Protein AF-A0A0L8GAF6-F1 (afdb_monomer_lite)

Structure (mmCIF, N/CA/C/O backbone):
data_AF-A0A0L8GAF6-F1
#
_entry.id   AF-A0A0L8GAF6-F1
#
loop_
_atom_site.group_PDB
_atom_site.id
_atom_site.type_symbol
_atom_site.label_atom_id
_atom_site.label_alt_id
_atom_site.label_comp_id
_atom_site.label_asym_id
_atom_site.label_entity_id
_atom_site.label_seq_id
_atom_site.pdbx_PDB_ins_code
_atom_site.Cartn_x
_atom_site.Cartn_y
_atom_site.Cartn_z
_atom_site.occupancy
_atom_site.B_iso_or_equiv
_atom_site.auth_seq_id
_atom_site.auth_comp_id
_atom_site.auth_asym_id
_atom_site.auth_atom_id
_atom_site.pdbx_PDB_model_num
ATOM 1 N N . MET A 1 1 ? -20.087 -18.828 19.086 1.00 50.25 1 MET A N 1
ATOM 2 C CA . MET A 1 1 ? -19.971 -17.790 20.134 1.00 50.25 1 MET A CA 1
ATOM 3 C C . MET A 1 1 ? -21.016 -18.084 21.193 1.00 50.25 1 MET A C 1
ATOM 5 O O . MET A 1 1 ? -22.175 -18.218 20.824 1.00 50.25 1 MET A O 1
ATOM 9 N N . MET A 1 2 ? -20.638 -18.228 22.467 1.00 57.56 2 MET A N 1
ATOM 10 C CA . MET A 1 2 ? -21.642 -18.235 23.535 1.00 57.56 2 MET A CA 1
ATOM 11 C C . MET A 1 2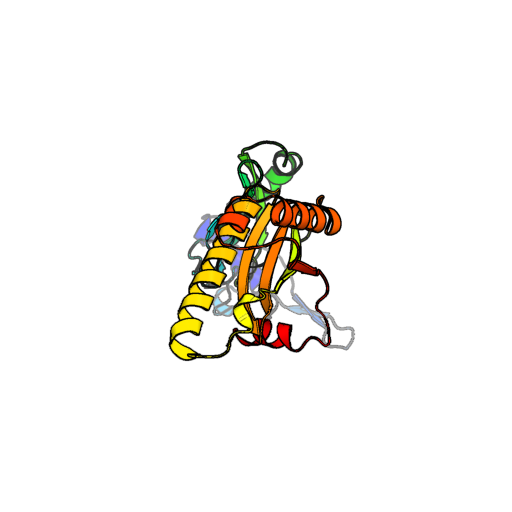 ? -22.280 -16.848 23.570 1.00 57.56 2 MET A C 1
ATOM 13 O O . MET A 1 2 ? -21.579 -15.838 23.677 1.00 57.56 2 MET A O 1
ATOM 17 N N . CYS A 1 3 ? -23.594 -16.793 23.377 1.00 63.50 3 CYS A N 1
ATOM 18 C CA . CYS A 1 3 ? -24.308 -15.534 23.446 1.00 63.50 3 CYS A CA 1
ATOM 19 C C . CYS A 1 3 ? -24.101 -14.911 24.835 1.00 63.50 3 CYS A C 1
ATOM 21 O O . CYS A 1 3 ? -24.061 -15.614 25.842 1.00 63.50 3 CYS A O 1
ATOM 23 N N . GLY A 1 4 ? -23.930 -13.591 24.875 1.00 72.75 4 GLY A N 1
ATOM 24 C CA . GLY A 1 4 ? -23.920 -12.844 26.126 1.00 72.75 4 GLY A CA 1
ATOM 25 C C . GLY A 1 4 ? -22.549 -12.499 26.695 1.00 72.75 4 GLY A C 1
ATOM 26 O O . GLY A 1 4 ? -22.530 -11.632 27.543 1.00 72.75 4 GLY A O 1
ATOM 27 N N . CYS A 1 5 ? -21.415 -13.039 26.223 1.00 81.62 5 CYS A N 1
ATOM 28 C CA . CYS A 1 5 ? -20.095 -12.673 26.782 1.00 81.62 5 CYS A CA 1
ATOM 29 C C . CYS A 1 5 ? -19.560 -11.293 26.369 1.00 81.62 5 CYS A C 1
ATOM 31 O O . CYS A 1 5 ? -18.710 -10.722 27.049 1.00 81.62 5 CYS A O 1
ATOM 33 N N . HIS A 1 6 ? -20.094 -10.716 25.295 1.00 82.00 6 HIS A N 1
ATOM 34 C CA . HIS A 1 6 ? -19.747 -9.365 24.857 1.00 82.00 6 HIS A CA 1
ATOM 35 C C . HIS A 1 6 ? -20.226 -8.290 25.849 1.00 82.00 6 HIS A C 1
ATOM 37 O O . HIS A 1 6 ? -19.483 -7.356 26.129 1.00 82.00 6 HIS A O 1
ATOM 43 N N . LEU A 1 7 ? -21.419 -8.438 26.439 1.00 84.19 7 LEU A N 1
ATOM 44 C CA . LEU A 1 7 ? -21.992 -7.473 27.392 1.00 84.19 7 LEU A CA 1
ATOM 45 C C . LEU A 1 7 ? -21.201 -7.356 28.714 1.00 84.19 7 LEU A C 1
ATOM 47 O O . LEU A 1 7 ? -20.774 -6.249 29.040 1.00 84.19 7 LEU A O 1
ATOM 51 N N . PRO A 1 8 ? -20.924 -8.439 29.469 1.00 83.56 8 PRO A N 1
ATOM 52 C CA . PRO A 1 8 ? -20.127 -8.367 30.685 1.00 83.56 8 PRO A CA 1
ATOM 53 C C . PRO A 1 8 ? -18.674 -7.984 30.372 1.00 83.56 8 PRO A C 1
ATOM 55 O O . PRO A 1 8 ? -18.017 -7.369 31.209 1.00 83.56 8 PRO A O 1
ATOM 58 N N . ALA A 1 9 ? -18.169 -8.275 29.165 1.00 85.19 9 ALA A N 1
ATOM 59 C CA . ALA A 1 9 ? -16.867 -7.783 28.725 1.00 85.19 9 ALA A CA 1
ATOM 60 C C . ALA A 1 9 ? -16.846 -6.260 28.554 1.00 85.19 9 ALA A C 1
ATOM 62 O O . ALA A 1 9 ? -15.880 -5.632 28.979 1.00 85.19 9 ALA A O 1
ATOM 63 N N . VAL A 1 10 ? -17.913 -5.658 28.012 1.00 86.00 10 VAL A N 1
ATOM 64 C CA . VAL A 1 10 ? -18.083 -4.194 27.977 1.00 86.00 10 VAL A CA 1
ATOM 65 C C . VAL A 1 10 ? -18.125 -3.621 29.392 1.00 86.00 10 VAL A C 1
ATOM 67 O O . VAL A 1 10 ? -17.392 -2.677 29.673 1.00 86.00 10 VAL A O 1
ATOM 70 N N . VAL A 1 11 ? -18.913 -4.207 30.302 1.00 86.25 11 VAL A N 1
ATOM 71 C CA . VAL A 1 11 ? -18.996 -3.746 31.704 1.00 86.25 11 VAL A CA 1
ATOM 72 C C . VAL A 1 11 ? -17.618 -3.767 32.371 1.00 86.25 11 VAL A C 1
ATOM 74 O O . VAL A 1 11 ? -17.171 -2.764 32.927 1.00 86.25 11 VAL A O 1
ATOM 77 N N . ASN A 1 12 ? -16.911 -4.895 32.271 1.00 86.31 12 ASN A N 1
ATOM 78 C CA . ASN A 1 12 ? -15.580 -5.054 32.847 1.00 86.31 12 ASN A CA 1
ATOM 79 C C . ASN A 1 12 ? -14.564 -4.083 32.224 1.00 86.31 12 ASN A C 1
ATOM 81 O O . ASN A 1 12 ? -13.754 -3.490 32.934 1.00 86.31 12 ASN A O 1
ATOM 85 N N . PHE A 1 13 ? -14.623 -3.886 30.906 1.00 85.94 13 PHE A N 1
ATOM 86 C CA . PHE A 1 13 ? -13.763 -2.941 30.201 1.00 85.94 13 PHE A CA 1
ATOM 87 C C . PHE A 1 13 ? -13.998 -1.496 30.658 1.00 85.94 13 PHE A C 1
ATOM 89 O O . PHE A 1 13 ? -13.042 -0.803 30.999 1.00 85.94 13 PHE A O 1
ATOM 96 N N . MET A 1 14 ? -15.256 -1.054 30.746 1.00 87.62 14 MET A N 1
ATOM 97 C CA . MET A 1 14 ? -15.604 0.296 31.206 1.00 87.62 14 MET A CA 1
ATOM 98 C C . MET A 1 14 ? -15.118 0.564 32.631 1.00 87.62 14 MET A C 1
ATOM 100 O O . MET A 1 14 ? -14.561 1.630 32.912 1.00 87.62 14 MET A O 1
ATOM 104 N N . LYS A 1 15 ? -15.250 -0.435 33.508 1.00 88.94 15 LYS A N 1
ATOM 105 C CA . LYS A 1 15 ? -14.757 -0.363 34.881 1.00 88.94 15 LYS A CA 1
ATOM 106 C C . LYS A 1 15 ? -13.233 -0.294 34.938 1.00 88.94 15 LYS A C 1
ATOM 108 O O . LYS A 1 15 ? -12.692 0.586 35.594 1.00 88.94 15 LYS A O 1
ATOM 113 N N . LYS A 1 16 ? -12.526 -1.184 34.237 1.00 86.56 16 LYS A N 1
ATOM 114 C CA . LYS A 1 16 ? -11.056 -1.252 34.292 1.00 86.56 16 LYS A CA 1
ATOM 115 C C . LYS A 1 16 ? -10.361 -0.084 33.597 1.00 86.56 16 LYS A C 1
ATOM 117 O O . LYS A 1 16 ? -9.374 0.419 34.118 1.00 86.56 16 LYS A O 1
ATOM 122 N N . THR A 1 17 ? -10.850 0.327 32.430 1.00 84.31 17 THR A N 1
ATOM 123 C CA . THR A 1 17 ? -10.168 1.314 31.579 1.00 84.31 17 THR A CA 1
ATOM 124 C C . THR A 1 17 ? -10.583 2.744 31.911 1.00 84.31 17 THR A C 1
ATOM 126 O O . THR A 1 17 ? -9.747 3.643 31.876 1.00 84.31 17 THR A O 1
ATOM 129 N N . TYR A 1 18 ? -11.855 2.975 32.249 1.00 85.81 18 TYR A N 1
ATOM 130 C CA . TYR A 1 18 ? -12.380 4.327 32.480 1.00 85.81 18 TYR A CA 1
ATOM 131 C C . TYR A 1 18 ? -12.836 4.579 33.916 1.00 85.81 18 TYR A C 1
ATOM 133 O O . TYR A 1 18 ? -13.303 5.681 34.200 1.00 85.81 18 TYR A O 1
ATOM 141 N N . ASN A 1 19 ? -12.725 3.588 34.808 1.00 91.00 19 ASN A N 1
ATOM 142 C CA . ASN A 1 19 ? -13.246 3.655 36.174 1.00 91.00 19 ASN A CA 1
ATOM 143 C C . ASN A 1 19 ? -14.728 4.072 36.216 1.00 91.00 19 ASN A C 1
ATOM 145 O O . ASN A 1 19 ? -15.138 4.898 37.030 1.00 91.00 19 ASN A O 1
ATOM 149 N N . ARG A 1 20 ? -15.525 3.545 35.275 1.00 92.69 20 ARG A N 1
ATOM 150 C CA . ARG A 1 20 ? -16.965 3.801 35.172 1.00 92.69 20 ARG A CA 1
ATOM 151 C C . ARG A 1 20 ? -17.740 2.512 35.365 1.00 92.69 20 ARG A C 1
ATOM 153 O O . ARG A 1 20 ? -17.568 1.569 34.594 1.00 92.69 20 ARG A O 1
ATOM 160 N N . ASP A 1 21 ? -18.637 2.505 36.341 1.00 90.94 21 ASP A N 1
ATOM 161 C CA . ASP A 1 21 ? -19.626 1.444 36.469 1.00 90.94 21 ASP A CA 1
ATOM 162 C C . ASP A 1 21 ? -20.759 1.687 35.462 1.00 90.94 21 ASP A C 1
ATOM 164 O O . ASP A 1 21 ? -21.348 2.768 35.395 1.00 90.94 21 ASP A O 1
ATOM 168 N N . VAL A 1 22 ? -21.037 0.679 34.640 1.00 86.75 22 VAL A N 1
ATOM 169 C CA . VAL A 1 22 ? -22.102 0.707 33.636 1.00 86.75 22 VAL A CA 1
ATOM 170 C C . VAL A 1 22 ? -22.999 -0.506 33.822 1.00 86.75 22 VAL A C 1
ATOM 172 O O . VAL A 1 22 ? -22.515 -1.617 34.030 1.00 86.75 22 VAL A O 1
ATOM 175 N N . ASN A 1 23 ? -24.307 -0.295 33.708 1.00 83.38 23 ASN A N 1
ATOM 176 C CA . ASN A 1 23 ? -25.292 -1.369 33.723 1.00 83.38 23 ASN A CA 1
ATOM 177 C C . ASN A 1 23 ? -25.714 -1.665 32.287 1.00 83.38 23 ASN A C 1
ATOM 179 O O . ASN A 1 23 ? -26.202 -0.779 31.587 1.00 83.38 23 ASN A O 1
ATOM 183 N N . VAL A 1 24 ? -25.517 -2.906 31.849 1.00 76.94 24 VAL A N 1
ATOM 184 C CA . VAL A 1 24 ? -25.881 -3.355 30.504 1.00 76.94 24 VAL A CA 1
ATOM 185 C C . VAL A 1 24 ? -26.996 -4.384 30.625 1.00 76.94 24 VAL A C 1
ATOM 187 O O . VAL A 1 24 ? -26.844 -5.392 31.311 1.00 76.94 24 VAL A O 1
ATOM 190 N N . LEU A 1 25 ? -28.121 -4.115 29.965 1.00 77.44 25 LEU A N 1
ATOM 191 C CA . LEU A 1 25 ? -29.269 -5.013 29.891 1.00 77.44 25 LEU A CA 1
ATOM 192 C C . LEU A 1 25 ? -29.310 -5.655 28.507 1.00 77.44 25 LEU A C 1
ATOM 194 O O . LEU A 1 25 ? -29.069 -4.998 27.497 1.00 77.44 25 LEU A O 1
ATOM 198 N N . GLY A 1 26 ? -29.630 -6.939 28.456 1.00 74.50 26 GLY A N 1
ATOM 199 C CA . GLY A 1 26 ? -29.689 -7.696 27.216 1.00 74.50 26 GLY A CA 1
ATOM 200 C C . GLY A 1 26 ? -30.197 -9.106 27.466 1.00 74.50 26 GLY A C 1
ATOM 201 O O . GLY A 1 26 ? -30.235 -9.579 28.603 1.00 74.50 26 GLY A O 1
ATOM 202 N N . LYS A 1 27 ? -30.621 -9.765 26.393 1.00 74.31 27 LYS A N 1
ATOM 203 C CA . LYS A 1 27 ? -31.144 -11.126 26.427 1.00 74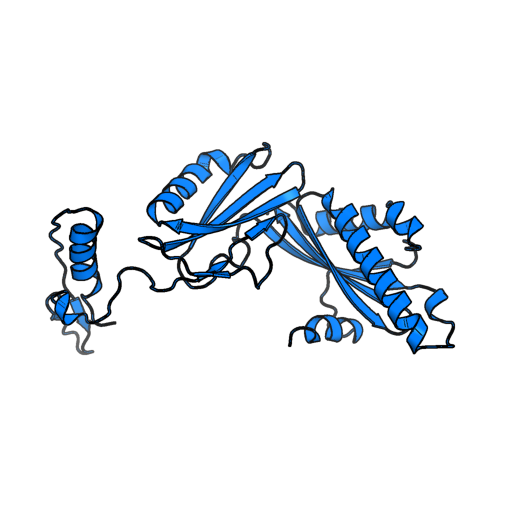.31 27 LYS A CA 1
ATOM 204 C C . LYS A 1 27 ? -30.611 -11.898 25.235 1.00 74.31 27 LYS A C 1
ATOM 206 O O . LYS A 1 27 ? -30.436 -11.337 24.155 1.00 74.31 27 LYS A O 1
ATOM 211 N N . CYS A 1 28 ? -30.354 -13.180 25.442 1.00 72.38 28 CYS A N 1
ATOM 212 C CA . CYS A 1 28 ? -29.929 -14.087 24.393 1.00 72.38 28 CYS A CA 1
ATOM 213 C C . CYS A 1 28 ? -31.094 -14.974 23.987 1.00 72.38 28 CYS A C 1
ATOM 215 O O . CYS A 1 28 ? -31.655 -15.658 24.837 1.00 72.38 28 CYS A O 1
ATOM 217 N N . HIS A 1 29 ? -31.432 -14.992 22.702 1.00 73.50 29 HIS A N 1
ATOM 218 C CA . HIS A 1 29 ? -32.399 -15.941 22.160 1.00 73.50 29 HIS A CA 1
ATOM 219 C C . HIS A 1 29 ? -31.649 -17.078 21.472 1.00 73.50 29 HIS A C 1
ATOM 221 O O . HIS A 1 29 ? -30.724 -16.834 20.696 1.00 73.50 29 HIS A O 1
ATOM 227 N N . ILE A 1 30 ? -32.038 -18.317 21.768 1.00 69.56 30 ILE A N 1
ATOM 228 C CA . ILE A 1 30 ? -31.619 -19.482 20.988 1.00 69.56 30 ILE A CA 1
ATOM 229 C C . ILE A 1 30 ? -32.840 -20.017 20.248 1.00 69.56 30 ILE A C 1
ATOM 231 O O . ILE A 1 30 ? -33.844 -20.349 20.884 1.00 69.56 30 ILE A O 1
ATOM 235 N N . ASP A 1 31 ? -32.728 -20.121 18.924 1.00 65.50 31 ASP A N 1
ATOM 236 C CA . ASP A 1 31 ? -33.700 -20.831 18.099 1.00 65.50 31 ASP A CA 1
ATOM 237 C C . ASP A 1 31 ? -33.413 -22.332 18.148 1.00 65.50 31 ASP A C 1
ATOM 239 O O . ASP A 1 31 ? -32.407 -22.817 17.633 1.00 65.50 31 ASP A O 1
ATOM 243 N N . LEU A 1 32 ? -34.317 -23.078 18.786 1.00 64.19 32 LEU A N 1
ATOM 244 C CA . LEU A 1 32 ? -34.242 -24.538 18.924 1.00 64.19 32 LEU A CA 1
ATOM 245 C C . LEU A 1 32 ? -34.999 -25.285 17.806 1.00 64.19 32 LEU A C 1
ATOM 247 O O . LEU A 1 32 ? -35.339 -26.453 17.961 1.00 64.19 32 LEU A O 1
ATOM 251 N N . GLY A 1 33 ? -35.286 -24.624 16.679 1.00 55.47 33 GLY A N 1
ATOM 252 C CA . GLY A 1 33 ? -35.853 -25.256 15.478 1.00 55.47 33 GLY A CA 1
ATOM 253 C C . GLY A 1 33 ? -37.363 -25.545 15.490 1.00 55.47 33 GLY A C 1
ATOM 254 O O . GLY A 1 33 ? -37.871 -26.011 14.481 1.00 55.47 33 GLY A O 1
ATOM 255 N N . ASN A 1 34 ? -38.098 -25.228 16.567 1.00 58.19 34 ASN A N 1
ATOM 256 C CA . ASN A 1 34 ? -39.538 -25.529 16.711 1.00 58.19 34 ASN A CA 1
ATOM 257 C C . ASN A 1 34 ? -40.393 -24.316 17.153 1.00 58.19 34 ASN A C 1
ATOM 259 O O . ASN A 1 34 ? -41.258 -24.456 18.016 1.00 58.19 34 ASN A O 1
ATOM 263 N N . ASN A 1 35 ? -40.146 -23.106 16.627 1.00 55.06 35 ASN A N 1
ATOM 264 C CA . ASN A 1 35 ? -40.851 -21.861 17.015 1.00 55.06 35 ASN A CA 1
ATOM 265 C C . ASN A 1 35 ? -40.842 -21.543 18.530 1.00 55.06 35 ASN A C 1
ATOM 267 O O . ASN A 1 35 ? -41.625 -20.725 19.009 1.00 55.06 35 ASN A O 1
ATOM 271 N N . GLN A 1 36 ? -39.949 -22.171 19.297 1.00 55.75 36 GLN A N 1
ATOM 272 C CA . GLN A 1 36 ? -39.732 -21.893 20.711 1.00 55.75 36 GLN A CA 1
ATOM 273 C C . GLN A 1 36 ? -38.418 -21.129 20.859 1.00 55.75 36 GLN A C 1
ATOM 275 O O . GLN A 1 36 ? -37.338 -21.722 20.844 1.00 55.75 36 GLN A O 1
ATOM 280 N N . SER A 1 37 ? -38.515 -19.808 21.005 1.00 62.53 37 SER A N 1
ATOM 281 C CA . SER A 1 37 ? -37.384 -18.971 21.396 1.00 62.53 37 SER A CA 1
ATOM 282 C C . SER A 1 37 ? -37.159 -19.125 22.900 1.00 62.53 37 SER A C 1
ATOM 284 O O . SER A 1 37 ? -38.002 -18.706 23.697 1.00 62.53 37 SER A O 1
ATOM 286 N N . LYS A 1 38 ? -36.033 -19.711 23.314 1.00 68.31 38 LYS A N 1
ATOM 287 C CA . LYS A 1 38 ? -35.656 -19.746 24.733 1.00 68.31 38 LYS A CA 1
ATOM 288 C C . LYS A 1 38 ? -34.774 -18.544 25.049 1.00 68.31 38 LYS A C 1
ATOM 290 O O . LYS A 1 38 ? -33.718 -18.380 24.439 1.00 68.31 38 LYS A O 1
ATOM 295 N N . GLU A 1 39 ? -35.212 -17.719 25.997 1.00 70.38 39 GLU A N 1
ATOM 296 C CA . GLU A 1 39 ? -34.377 -16.661 26.564 1.00 70.38 39 GLU A CA 1
ATOM 297 C C . GLU A 1 39 ? -33.339 -17.273 27.511 1.00 70.38 39 GLU A C 1
ATOM 299 O O . GLU A 1 39 ? -33.667 -18.068 28.395 1.00 70.38 39 GLU A O 1
ATOM 304 N N . ILE A 1 40 ? -32.079 -16.890 27.333 1.00 68.44 40 ILE A N 1
ATOM 305 C CA . ILE A 1 40 ? -30.984 -17.193 28.249 1.00 68.44 40 ILE A CA 1
ATOM 306 C C . ILE A 1 40 ? -30.464 -15.876 28.818 1.00 68.44 40 ILE A C 1
ATOM 308 O O . ILE A 1 40 ? -30.311 -14.884 28.096 1.00 68.44 40 ILE A O 1
ATOM 312 N N . GLY A 1 41 ? -30.226 -15.875 30.131 1.00 67.56 41 GLY A N 1
ATOM 313 C CA . GLY A 1 41 ? -29.644 -14.744 30.843 1.00 67.56 41 GLY A CA 1
ATOM 314 C C . GLY A 1 41 ? -28.207 -14.457 30.406 1.00 67.56 41 GLY A C 1
ATOM 315 O O . GLY A 1 41 ? -27.508 -15.317 29.871 1.00 67.56 41 GLY A O 1
ATOM 316 N N . ILE A 1 42 ? -27.767 -13.225 30.644 1.00 71.00 42 ILE A N 1
ATOM 317 C CA . ILE A 1 42 ? -26.382 -12.813 30.409 1.00 71.00 42 ILE A CA 1
ATOM 318 C C . ILE A 1 42 ? -25.481 -13.521 31.424 1.00 71.00 42 ILE A C 1
ATOM 320 O O . ILE A 1 42 ? -25.770 -13.521 32.618 1.00 71.00 42 ILE A O 1
ATOM 324 N N . LEU A 1 43 ? -24.387 -14.106 30.941 1.00 73.62 43 LEU A N 1
ATOM 325 C CA . LEU A 1 43 ? -23.366 -14.728 31.783 1.00 73.62 43 LEU A CA 1
ATOM 326 C C . LEU A 1 43 ? -22.580 -13.675 32.579 1.00 73.62 43 LEU A C 1
ATOM 328 O O . LEU A 1 43 ? -22.402 -12.540 32.134 1.00 73.62 43 LEU A O 1
ATOM 332 N N . GLU A 1 44 ? -22.031 -14.062 33.728 1.00 74.25 44 GLU A N 1
ATOM 333 C CA . GLU A 1 44 ? -21.025 -13.233 34.401 1.00 74.25 44 GLU A CA 1
ATOM 334 C C . GLU A 1 44 ? -19.701 -13.234 33.621 1.00 74.25 44 GLU A C 1
ATOM 336 O O . GLU A 1 44 ? -19.362 -14.210 32.952 1.00 74.25 44 GLU A O 1
ATOM 341 N N . TYR A 1 45 ? -18.891 -12.172 33.740 1.00 72.19 45 TYR A N 1
ATOM 342 C CA . TYR A 1 45 ? -17.604 -12.102 33.026 1.00 72.19 45 TYR A CA 1
ATOM 343 C C . TYR A 1 45 ? -16.661 -13.265 33.383 1.00 72.19 45 TYR A C 1
ATOM 345 O O . TYR A 1 45 ? -15.954 -13.774 32.519 1.00 72.19 45 TYR A O 1
ATOM 353 N N . SER A 1 46 ? -16.671 -13.714 34.641 1.00 76.50 46 SER A N 1
ATOM 354 C CA . SER A 1 46 ? -15.904 -14.872 35.130 1.00 76.50 46 SER A CA 1
ATOM 355 C C . SER A 1 46 ? -16.225 -16.167 34.373 1.00 76.50 46 SER A C 1
ATOM 357 O O . SER A 1 46 ? -15.354 -17.015 34.199 1.00 76.50 46 SER A O 1
ATOM 359 N N . GLN A 1 47 ? -17.457 -16.298 33.877 1.00 79.44 47 GLN A N 1
ATOM 360 C CA . GLN A 1 47 ? -17.951 -17.465 33.144 1.00 79.44 47 GLN A CA 1
ATOM 361 C C . GLN A 1 47 ? -17.589 -17.412 31.651 1.00 79.44 47 GLN A C 1
ATOM 363 O O . GLN A 1 47 ? -17.739 -18.402 30.941 1.00 79.44 47 GLN A O 1
ATOM 368 N N . CYS A 1 48 ? -17.082 -16.275 31.168 1.00 76.75 48 CYS A N 1
ATOM 369 C CA . CYS A 1 48 ? -16.729 -16.054 29.767 1.00 76.75 48 CYS A CA 1
ATOM 370 C C . CYS A 1 48 ? -15.290 -16.447 29.409 1.00 76.75 48 CYS A C 1
ATOM 372 O O . CYS A 1 48 ? -14.858 -16.226 28.274 1.00 76.75 48 CYS A O 1
ATOM 374 N N . GLY A 1 49 ? -14.550 -17.032 30.356 1.00 77.19 49 GLY A N 1
ATOM 375 C CA . GLY A 1 49 ? -13.178 -17.489 30.153 1.00 77.19 49 GLY A CA 1
ATOM 376 C C . GLY A 1 49 ? -12.274 -16.384 29.601 1.00 77.19 49 GLY A C 1
ATOM 377 O O . GLY A 1 49 ? -12.245 -15.266 30.111 1.00 77.19 49 GLY A O 1
ATOM 378 N N . ASP A 1 50 ? -11.561 -16.696 28.519 1.00 75.50 50 ASP A N 1
ATOM 379 C CA . ASP A 1 50 ? -10.610 -15.795 27.860 1.00 75.50 50 ASP A CA 1
ATOM 380 C C . ASP A 1 50 ? -11.228 -14.834 26.835 1.00 75.50 50 ASP A C 1
ATOM 382 O O . ASP A 1 50 ? -10.513 -14.238 26.021 1.00 75.50 50 ASP A O 1
ATOM 386 N N . TYR A 1 51 ? -12.550 -14.645 26.864 1.00 80.19 51 TYR A N 1
ATOM 387 C CA . TYR A 1 51 ? -13.203 -13.700 25.968 1.00 80.19 51 TYR A CA 1
ATOM 388 C C . TYR A 1 51 ? -12.558 -12.310 26.070 1.00 80.19 51 TYR A C 1
ATOM 390 O O . TYR A 1 51 ? -12.246 -11.801 27.148 1.00 80.19 51 TYR A O 1
ATOM 398 N N . SER A 1 52 ? -12.345 -11.680 24.920 1.00 77.69 52 SER A N 1
ATOM 399 C CA . SER A 1 52 ? -11.809 -10.330 24.836 1.00 77.69 52 SER A CA 1
ATOM 400 C C . SER A 1 52 ? -12.699 -9.504 23.929 1.00 77.69 52 SER A C 1
ATOM 402 O O . SER A 1 52 ? -13.076 -9.956 22.851 1.00 77.69 52 SER A O 1
ATOM 404 N N . LEU A 1 53 ? -13.048 -8.301 24.387 1.00 80.00 53 LEU A N 1
ATOM 405 C CA . LEU A 1 53 ? -13.875 -7.374 23.618 1.00 80.00 53 LEU A CA 1
ATOM 406 C C . LEU A 1 53 ? -13.165 -6.910 22.339 1.00 80.00 53 LEU A C 1
ATOM 408 O O . LEU A 1 53 ? -13.810 -6.685 21.320 1.00 80.00 53 LEU A O 1
ATOM 412 N N . PHE A 1 54 ? -11.838 -6.816 22.396 1.00 82.81 54 PHE A N 1
ATOM 413 C CA . PHE A 1 54 ? -10.985 -6.435 21.281 1.00 82.81 54 PHE A CA 1
ATOM 414 C C . PHE A 1 54 ? -10.062 -7.591 20.924 1.00 82.81 54 PHE A C 1
ATOM 416 O O . PHE A 1 54 ? -9.716 -8.419 21.767 1.00 82.81 54 PHE A O 1
ATOM 423 N N . GLN A 1 55 ? -9.645 -7.646 19.665 1.00 80.94 55 GLN A N 1
ATOM 424 C CA . GLN A 1 55 ? -8.725 -8.675 19.214 1.00 80.94 55 GLN A CA 1
ATOM 425 C C . GLN A 1 55 ? -7.388 -8.564 19.963 1.00 80.94 55 GLN A C 1
ATOM 427 O O . GLN A 1 55 ? -6.707 -7.539 19.899 1.00 80.94 55 GLN A O 1
ATOM 432 N N . ARG A 1 56 ? -7.002 -9.638 20.661 1.00 80.94 56 ARG A N 1
ATOM 433 C CA . ARG A 1 56 ? -5.673 -9.765 21.277 1.00 80.94 56 ARG A CA 1
ATOM 434 C C . ARG A 1 56 ? -4.626 -9.994 20.185 1.00 80.94 56 ARG A C 1
ATOM 436 O O . ARG A 1 56 ? -4.913 -10.663 19.195 1.00 80.94 56 ARG A O 1
ATOM 443 N N . ASN A 1 57 ? -3.413 -9.480 20.392 1.00 85.69 57 ASN A N 1
ATOM 444 C CA . ASN A 1 57 ? -2.280 -9.652 19.471 1.00 85.69 57 ASN A CA 1
ATOM 445 C C . ASN A 1 57 ? -2.600 -9.215 18.031 1.00 85.69 57 ASN A C 1
ATOM 447 O O . ASN A 1 57 ? -2.202 -9.881 17.075 1.00 85.69 57 ASN A O 1
ATOM 451 N N . LEU A 1 58 ? -3.363 -8.126 17.876 1.00 92.62 58 LEU A N 1
ATOM 452 C CA . LEU A 1 58 ? -3.651 -7.566 16.561 1.00 92.62 58 LEU A CA 1
ATOM 453 C C . LEU A 1 58 ? -2.335 -7.204 15.869 1.00 92.62 58 LEU A C 1
ATOM 455 O O . LEU A 1 58 ? -1.559 -6.408 16.392 1.00 92.62 58 LEU A O 1
ATOM 459 N N . GLN A 1 59 ? -2.103 -7.766 14.689 1.00 95.31 59 GLN A N 1
ATOM 460 C CA . GLN A 1 59 ? -0.977 -7.395 13.844 1.00 95.31 59 GLN A CA 1
ATOM 461 C C . GLN A 1 59 ? -1.440 -6.427 12.765 1.00 95.31 59 GLN A C 1
ATOM 463 O O . GLN A 1 59 ? -2.421 -6.695 12.076 1.00 95.31 59 GLN A O 1
ATOM 468 N N . CYS A 1 60 ? -0.711 -5.333 12.585 1.00 95.62 60 CYS A N 1
ATOM 469 C CA . CYS A 1 60 ? -0.956 -4.365 11.522 1.00 95.62 60 CYS A CA 1
ATOM 470 C C . CYS A 1 60 ? 0.319 -4.162 10.715 1.00 95.62 60 CYS A C 1
ATOM 472 O O . CYS A 1 60 ? 1.424 -4.289 11.249 1.00 95.62 60 CYS A O 1
ATOM 474 N N . GLN A 1 61 ? 0.177 -3.801 9.440 1.00 95.38 61 GLN A N 1
ATOM 475 C CA . GLN A 1 61 ? 1.325 -3.307 8.696 1.00 95.38 61 GLN A CA 1
ATOM 476 C C . GLN A 1 61 ? 1.704 -1.914 9.214 1.00 95.38 61 GLN A C 1
ATOM 478 O O . GLN A 1 61 ? 0.823 -1.103 9.523 1.00 95.38 61 GLN A O 1
ATOM 483 N N . THR A 1 62 ? 3.001 -1.642 9.318 1.00 94.62 62 THR A N 1
ATOM 484 C CA . THR A 1 62 ? 3.562 -0.417 9.889 1.00 94.62 62 THR A CA 1
ATOM 485 C C . THR A 1 62 ? 4.668 0.156 9.013 1.00 94.62 62 THR A C 1
ATOM 487 O O . THR A 1 62 ? 5.795 -0.322 9.057 1.00 94.62 62 THR A O 1
ATOM 490 N N . CYS A 1 63 ? 4.363 1.191 8.238 1.00 93.69 63 CYS A N 1
ATOM 491 C CA . CYS A 1 63 ? 5.258 1.751 7.224 1.00 93.69 63 CYS A CA 1
ATOM 492 C C . CYS A 1 63 ? 5.011 3.253 7.045 1.00 93.69 63 CYS A C 1
ATOM 494 O O . CYS A 1 63 ? 3.938 3.760 7.384 1.00 93.69 63 CYS A O 1
ATOM 496 N N . SER A 1 64 ? 5.973 3.964 6.454 1.00 91.62 64 SER A N 1
ATOM 497 C CA . SER A 1 64 ? 5.782 5.336 5.972 1.00 91.62 64 SER A CA 1
ATOM 498 C C . SER A 1 64 ? 6.591 5.549 4.697 1.00 91.62 64 SER A C 1
ATOM 500 O O . SER A 1 64 ? 7.819 5.524 4.729 1.00 91.62 64 SER A O 1
ATOM 502 N N . GLY A 1 65 ? 5.925 5.766 3.566 1.00 87.69 65 GLY A N 1
ATOM 503 C CA . GLY A 1 65 ? 6.605 5.852 2.275 1.00 87.69 65 GLY A CA 1
ATOM 504 C C . GLY A 1 65 ? 5.649 5.907 1.090 1.00 87.69 65 GLY A C 1
ATOM 505 O O . GLY A 1 65 ? 4.447 6.068 1.260 1.00 87.69 65 GLY A O 1
ATOM 506 N N . MET A 1 66 ? 6.184 5.792 -0.125 1.00 81.62 66 MET A N 1
ATOM 507 C CA . MET A 1 66 ? 5.365 5.679 -1.345 1.00 81.62 66 MET A CA 1
ATOM 508 C C . MET A 1 66 ? 4.837 4.256 -1.561 1.00 81.62 66 MET A C 1
ATOM 510 O O . MET A 1 66 ? 3.879 4.064 -2.291 1.00 81.62 66 MET A O 1
ATOM 514 N N . MET A 1 67 ? 5.453 3.264 -0.924 1.00 80.38 67 MET A N 1
ATOM 515 C CA . MET A 1 67 ? 5.088 1.849 -0.954 1.00 80.38 67 MET A CA 1
ATOM 516 C C . MET A 1 67 ? 5.393 1.268 0.430 1.00 80.38 67 MET A C 1
ATOM 518 O O . MET A 1 67 ? 6.272 1.780 1.126 1.00 80.38 67 MET A O 1
ATOM 522 N N . CYS A 1 68 ? 4.687 0.207 0.810 1.00 85.00 68 CYS A N 1
ATOM 523 C CA . CYS A 1 68 ? 4.897 -0.497 2.072 1.00 85.00 68 CYS A CA 1
ATOM 524 C C . CYS A 1 68 ? 5.243 -1.956 1.805 1.00 85.00 68 CYS A C 1
ATOM 526 O O . CYS A 1 68 ? 4.574 -2.618 1.010 1.00 85.00 68 CYS A O 1
ATOM 528 N N . ASN A 1 69 ? 6.275 -2.460 2.471 1.00 84.25 69 ASN A N 1
ATOM 529 C CA . ASN A 1 69 ? 6.765 -3.817 2.287 1.00 84.25 69 ASN A CA 1
ATOM 530 C C . ASN A 1 69 ? 5.969 -4.809 3.135 1.00 84.25 69 ASN A C 1
ATOM 532 O O . ASN A 1 69 ? 5.604 -4.533 4.277 1.00 84.25 69 ASN A O 1
ATOM 536 N N . ASP A 1 70 ? 5.761 -6.011 2.603 1.00 82.06 70 ASP A N 1
ATOM 537 C CA . ASP A 1 70 ? 5.003 -7.074 3.274 1.00 82.06 70 ASP A CA 1
ATOM 538 C C . ASP A 1 70 ? 5.601 -7.502 4.625 1.00 82.06 70 ASP A C 1
ATOM 540 O O . ASP A 1 70 ? 4.873 -7.993 5.483 1.00 82.06 70 ASP A O 1
ATOM 544 N N . SER A 1 71 ? 6.908 -7.303 4.822 1.00 86.88 71 SER A N 1
ATOM 545 C CA . SER A 1 71 ? 7.624 -7.618 6.063 1.00 86.88 71 SER A CA 1
ATOM 546 C C . SER A 1 71 ? 7.434 -6.582 7.176 1.00 86.88 71 SER A C 1
ATOM 548 O O . SER A 1 71 ? 7.816 -6.836 8.314 1.00 86.88 71 SER A O 1
ATOM 550 N N . GLU A 1 72 ? 6.890 -5.403 6.871 1.00 89.94 72 GLU A N 1
ATOM 551 C CA . GLU A 1 72 ? 6.739 -4.301 7.824 1.00 89.94 72 GLU A CA 1
ATOM 552 C C . GLU A 1 72 ? 5.507 -4.507 8.712 1.00 89.94 72 GLU A C 1
ATOM 554 O O . GLU A 1 72 ? 4.491 -3.840 8.542 1.00 89.94 72 GLU A O 1
ATOM 559 N N . VAL A 1 73 ? 5.570 -5.454 9.646 1.00 93.88 73 VAL A N 1
ATOM 560 C CA . VAL A 1 73 ? 4.441 -5.845 10.503 1.00 93.88 73 VAL A CA 1
ATOM 561 C C . VAL A 1 73 ? 4.785 -5.647 11.973 1.00 93.88 73 VAL A C 1
ATOM 563 O O . VAL A 1 73 ? 5.834 -6.087 12.436 1.00 93.88 73 VAL A O 1
ATOM 566 N N . THR A 1 74 ? 3.863 -5.045 12.727 1.00 94.00 74 THR A N 1
ATOM 567 C CA . THR A 1 74 ? 3.999 -4.851 14.177 1.00 94.00 74 THR A CA 1
ATOM 568 C C . THR A 1 74 ? 2.772 -5.382 14.914 1.00 94.00 74 THR A C 1
ATOM 570 O O . THR A 1 74 ? 1.641 -5.253 14.442 1.00 94.00 74 THR A O 1
ATOM 573 N N . SER A 1 75 ? 2.992 -5.963 16.098 1.00 94.25 75 SER A N 1
ATOM 574 C CA . SER A 1 75 ? 1.921 -6.317 17.034 1.00 94.25 75 SER A CA 1
ATOM 575 C C . SER A 1 75 ? 1.484 -5.085 17.829 1.00 94.25 75 SER A C 1
ATOM 577 O O . SER A 1 75 ? 2.295 -4.456 18.507 1.00 94.25 75 SER A O 1
ATOM 579 N N . CYS A 1 76 ? 0.200 -4.751 17.779 1.00 92.81 76 CYS A N 1
ATOM 580 C CA . CYS A 1 76 ? -0.364 -3.595 18.459 1.00 92.81 76 CYS A CA 1
ATOM 581 C C . CYS A 1 76 ? -0.637 -3.906 19.936 1.00 92.81 76 CYS A C 1
ATOM 583 O O . CYS A 1 76 ? -1.424 -4.795 20.258 1.00 92.81 76 CYS A O 1
ATOM 585 N N . SER A 1 77 ? -0.008 -3.145 20.831 1.00 86.19 77 SER A N 1
ATOM 586 C CA . SER A 1 77 ? -0.129 -3.290 22.290 1.00 86.19 77 SER A CA 1
ATOM 587 C C . SER A 1 77 ? -1.105 -2.302 22.942 1.00 86.19 77 SER A C 1
ATOM 589 O O . SER A 1 77 ? -1.331 -2.370 24.148 1.00 86.19 77 SER A O 1
ATOM 591 N N . ASN A 1 78 ? -1.675 -1.375 22.166 1.00 79.00 78 ASN A N 1
ATOM 592 C CA . ASN A 1 78 ? -2.571 -0.345 22.685 1.00 79.00 78 ASN A CA 1
ATOM 593 C C . ASN A 1 78 ? -3.913 -0.917 23.167 1.00 79.00 78 ASN A C 1
ATOM 595 O O . ASN A 1 78 ? -4.363 -1.967 22.714 1.00 79.00 78 ASN A O 1
ATOM 599 N N . ILE A 1 79 ? -4.579 -0.166 24.048 1.00 79.69 79 ILE A N 1
ATOM 600 C CA . ILE A 1 79 ? -5.969 -0.411 24.446 1.00 79.69 79 ILE A CA 1
ATOM 601 C C . ILE A 1 79 ? -6.873 -0.151 23.227 1.00 79.69 79 ILE A C 1
ATOM 603 O O . ILE A 1 79 ? -6.709 0.863 22.549 1.00 79.69 79 ILE A O 1
ATOM 607 N N . GLU A 1 80 ? -7.794 -1.077 22.939 1.00 86.88 80 GLU A N 1
ATOM 608 C CA . GLU A 1 80 ? -8.672 -1.043 21.751 1.00 86.88 80 GLU A CA 1
ATOM 609 C C . GLU A 1 80 ? -7.884 -0.941 20.430 1.00 86.88 80 GLU A C 1
ATOM 611 O O . GLU A 1 80 ? -8.080 0.009 19.661 1.00 86.88 80 GLU A O 1
ATOM 616 N N . PRO A 1 81 ? -6.944 -1.869 20.165 1.00 92.12 81 PRO A N 1
ATOM 617 C CA . PRO A 1 81 ? -6.043 -1.727 19.038 1.00 92.12 81 PRO A CA 1
ATOM 618 C C . PRO A 1 81 ? -6.819 -1.845 17.725 1.00 92.12 81 PRO A C 1
ATOM 620 O O . PRO A 1 81 ? -7.648 -2.739 17.546 1.00 92.12 81 PRO A O 1
ATOM 623 N N . VAL A 1 82 ? -6.514 -0.947 16.795 1.00 94.31 82 VAL A N 1
ATOM 624 C CA . VAL A 1 82 ? -7.003 -0.978 15.414 1.00 94.31 82 VAL A CA 1
ATOM 625 C C . VAL A 1 82 ? -5.839 -0.742 14.463 1.00 94.31 82 VAL A C 1
ATOM 627 O O . VAL A 1 82 ? -4.852 -0.087 14.820 1.00 94.31 82 VAL A O 1
ATOM 630 N N . CYS A 1 83 ? -5.955 -1.243 13.239 1.00 95.06 83 CYS A N 1
ATOM 631 C CA . CYS A 1 83 ? -5.023 -0.878 12.189 1.00 95.06 83 CYS A CA 1
ATOM 632 C C . CYS A 1 83 ? -5.466 0.434 11.557 1.00 95.06 83 CYS A C 1
ATOM 634 O O . CYS A 1 83 ? -6.622 0.597 11.169 1.00 95.06 83 CYS A O 1
ATOM 636 N N . ARG A 1 84 ? -4.519 1.357 11.435 1.00 94.69 84 ARG A N 1
ATOM 637 C CA . ARG A 1 84 ? -4.695 2.643 10.779 1.00 94.69 84 ARG A CA 1
ATOM 638 C C . ARG A 1 84 ? -4.015 2.621 9.421 1.00 94.69 84 ARG A C 1
ATOM 640 O O . ARG A 1 84 ? -2.903 2.110 9.264 1.00 94.69 84 ARG A O 1
ATOM 647 N N . TYR A 1 85 ? -4.689 3.219 8.460 1.00 92.38 85 TYR A N 1
ATOM 648 C CA . TYR A 1 85 ? -4.189 3.529 7.138 1.00 92.38 85 TYR A CA 1
ATOM 649 C C . TYR A 1 85 ? -4.332 5.029 6.931 1.00 92.38 85 TYR A C 1
ATOM 651 O O . TYR A 1 85 ? -5.396 5.589 7.166 1.00 92.38 85 TYR A O 1
ATOM 659 N N . MET A 1 86 ? -3.266 5.692 6.514 1.00 90.94 86 MET A N 1
ATOM 660 C CA . MET A 1 86 ? -3.286 7.090 6.136 1.00 90.94 86 MET A CA 1
ATOM 661 C C . MET A 1 86 ? -2.661 7.247 4.762 1.00 90.94 86 MET A C 1
ATOM 663 O O . MET A 1 86 ? -1.622 6.670 4.456 1.00 90.94 86 MET A O 1
ATOM 667 N N . ILE A 1 87 ? -3.284 8.078 3.947 1.00 88.19 87 ILE A N 1
ATOM 668 C CA . ILE A 1 87 ? -2.812 8.424 2.616 1.00 88.19 87 ILE A CA 1
ATOM 669 C C . ILE A 1 87 ? -2.810 9.943 2.485 1.00 88.19 87 ILE A C 1
ATOM 671 O O . ILE A 1 87 ? -3.677 10.635 3.014 1.00 88.19 87 ILE A O 1
ATOM 675 N N . SER A 1 88 ? -1.783 10.477 1.839 1.00 86.94 88 SER A N 1
ATOM 676 C CA . SER A 1 88 ? -1.573 11.915 1.680 1.00 86.94 88 SER A CA 1
ATOM 677 C C . SER A 1 88 ? -0.830 12.207 0.382 1.00 86.94 88 SER A C 1
ATOM 679 O O . SER A 1 88 ? -0.181 11.323 -0.180 1.00 86.94 88 SER A O 1
ATOM 681 N N . MET A 1 89 ? -0.903 13.453 -0.081 1.00 83.12 89 MET A N 1
ATOM 682 C CA . MET A 1 89 ? -0.101 13.934 -1.207 1.00 83.12 89 MET A CA 1
ATOM 683 C C . MET A 1 89 ? 1.167 14.619 -0.696 1.00 83.12 89 MET A C 1
ATOM 685 O O . MET A 1 89 ? 1.103 15.512 0.154 1.00 83.12 89 MET A O 1
ATOM 689 N N . LYS A 1 90 ? 2.321 14.241 -1.252 1.00 80.75 90 LYS A N 1
ATOM 690 C CA . LYS A 1 90 ? 3.584 14.973 -1.111 1.00 80.75 90 LYS A CA 1
ATOM 691 C C . LYS A 1 90 ? 3.976 15.511 -2.487 1.00 80.75 90 LYS A C 1
ATOM 693 O O . LYS A 1 90 ? 4.642 14.828 -3.260 1.00 80.75 90 LYS A O 1
ATOM 698 N N . GLY A 1 91 ? 3.540 16.731 -2.805 1.00 81.12 91 GLY A N 1
ATOM 699 C CA . GLY A 1 91 ? 3.646 17.254 -4.166 1.00 81.12 91 GLY A CA 1
ATOM 700 C C . GLY A 1 91 ? 2.736 16.463 -5.107 1.00 81.12 91 GLY A C 1
ATOM 701 O O . GLY A 1 91 ? 1.522 16.467 -4.933 1.00 81.12 91 GLY A O 1
ATOM 702 N N . VAL A 1 92 ? 3.321 15.776 -6.090 1.00 79.62 92 VAL A N 1
ATOM 703 C CA . VAL A 1 92 ? 2.589 14.910 -7.035 1.00 79.62 92 VAL A CA 1
ATOM 704 C C . VAL A 1 92 ? 2.550 13.443 -6.605 1.00 79.62 92 VAL A C 1
ATOM 706 O O . VAL A 1 92 ? 1.731 12.684 -7.116 1.00 79.62 92 VAL A O 1
ATOM 709 N N . SER A 1 93 ? 3.393 13.042 -5.654 1.00 83.75 93 SER A N 1
ATOM 710 C CA . SER A 1 93 ? 3.523 11.645 -5.248 1.00 83.75 93 SER A CA 1
ATOM 711 C C . SER A 1 93 ? 2.550 11.296 -4.123 1.00 83.75 93 SER A C 1
ATOM 713 O O . SER A 1 93 ? 2.333 12.087 -3.195 1.00 83.75 93 SER A O 1
ATOM 715 N N . LEU A 1 94 ? 2.009 10.079 -4.174 1.00 86.50 94 LEU A N 1
ATOM 716 C CA . LEU A 1 94 ? 1.235 9.518 -3.070 1.00 86.50 94 LEU A CA 1
ATOM 717 C C . LEU A 1 94 ? 2.165 9.039 -1.958 1.00 86.50 94 LEU A C 1
ATOM 719 O O . LEU A 1 94 ? 3.167 8.368 -2.205 1.00 86.50 94 LEU A O 1
ATOM 723 N N . LYS A 1 95 ? 1.810 9.370 -0.717 1.00 88.12 95 LYS A N 1
ATOM 724 C CA . LYS A 1 95 ? 2.456 8.852 0.485 1.00 88.12 95 LYS A CA 1
ATOM 725 C C . LYS A 1 95 ? 1.446 8.055 1.296 1.00 88.12 95 LYS A C 1
ATOM 727 O O . LYS A 1 95 ? 0.409 8.590 1.690 1.00 88.12 95 LYS A O 1
ATOM 732 N N . PHE A 1 96 ? 1.813 6.822 1.604 1.00 89.19 96 PHE A N 1
ATOM 733 C CA . PHE A 1 96 ? 1.112 5.930 2.508 1.00 89.19 96 PHE A CA 1
ATOM 734 C C . PHE A 1 96 ? 1.798 5.909 3.869 1.00 89.19 96 PHE A C 1
ATOM 736 O O . PHE A 1 96 ? 3.024 5.968 3.994 1.00 89.19 96 PHE A O 1
ATOM 743 N N . GLU A 1 97 ? 0.985 5.805 4.905 1.00 92.38 97 GLU A N 1
ATOM 744 C CA . GLU A 1 97 ? 1.413 5.538 6.262 1.00 92.38 97 GLU A CA 1
ATOM 745 C C . GLU A 1 97 ? 0.464 4.510 6.860 1.00 92.38 97 GLU A C 1
ATOM 747 O O . GLU A 1 97 ? -0.754 4.681 6.854 1.00 92.38 97 GLU A O 1
ATOM 752 N N . ARG A 1 98 ? 1.021 3.419 7.365 1.00 93.75 98 ARG A N 1
ATOM 753 C CA . ARG A 1 98 ? 0.267 2.355 8.023 1.00 93.75 98 ARG A CA 1
ATOM 754 C C . ARG A 1 98 ? 0.791 2.250 9.440 1.00 93.75 98 ARG A C 1
ATOM 756 O O . ARG A 1 98 ? 1.995 2.382 9.657 1.00 93.75 98 ARG A O 1
ATOM 763 N N . SER A 1 99 ? -0.093 2.096 10.414 1.00 95.06 99 SER A N 1
ATOM 764 C CA . SER A 1 99 ? 0.308 2.056 11.819 1.00 95.06 99 SER A CA 1
ATOM 765 C C . SER A 1 99 ? -0.723 1.357 12.699 1.00 95.06 99 SER A C 1
ATOM 767 O O . SER A 1 99 ? -1.865 1.138 12.300 1.00 95.06 99 SER A O 1
ATOM 769 N N . CYS A 1 100 ? -0.319 1.016 13.921 1.00 95.38 100 CYS A N 1
ATOM 770 C CA . CYS A 1 100 ? -1.257 0.721 14.998 1.00 95.38 100 CYS A CA 1
ATOM 771 C C . CYS A 1 100 ? -1.877 2.027 15.516 1.00 95.38 100 CYS A C 1
ATOM 773 O O . CYS A 1 100 ? -1.183 3.033 15.672 1.00 95.38 100 CYS A O 1
ATOM 775 N N . SER A 1 101 ? -3.163 2.004 15.848 1.00 94.75 101 SER A N 1
ATOM 776 C CA . SER A 1 101 ? -3.849 3.100 16.536 1.00 94.75 101 SER A CA 1
ATOM 777 C C . SER A 1 101 ? -4.821 2.555 17.585 1.00 94.75 101 SER A C 1
ATOM 779 O O . SER A 1 101 ? -4.886 1.346 17.810 1.00 94.75 101 SER A O 1
ATOM 781 N N . THR A 1 102 ? -5.544 3.449 18.252 1.00 92.94 102 THR A N 1
ATOM 782 C CA . THR A 1 102 ? -6.675 3.103 19.121 1.00 92.94 102 THR A CA 1
ATOM 783 C C . THR A 1 102 ? -7.971 3.377 18.379 1.00 92.94 102 THR A C 1
ATOM 785 O O . THR A 1 102 ? -8.023 4.278 17.535 1.00 92.94 102 THR A O 1
ATOM 788 N N . TYR A 1 103 ? -9.029 2.638 18.704 1.00 90.06 103 TYR A N 1
ATOM 789 C CA . TYR A 1 103 ? -10.349 2.851 18.111 1.00 90.06 103 TYR A CA 1
ATOM 790 C C . TYR A 1 103 ? -10.769 4.329 18.163 1.00 90.06 103 TYR A C 1
ATOM 792 O O . TYR A 1 103 ? -11.100 4.919 17.136 1.00 90.06 103 TYR A O 1
ATOM 800 N N . ARG A 1 104 ? -10.663 4.965 19.337 1.00 90.06 104 ARG A N 1
ATOM 801 C CA . ARG A 1 104 ? -11.050 6.368 19.525 1.00 90.06 104 ARG A CA 1
ATOM 802 C C . ARG A 1 104 ? -10.259 7.334 18.641 1.00 90.06 104 ARG A C 1
ATOM 804 O O . ARG A 1 104 ? -10.865 8.121 17.920 1.00 90.06 104 ARG A O 1
ATOM 811 N N . THR A 1 105 ? -8.926 7.276 18.685 1.00 92.81 105 THR A N 1
ATOM 812 C CA . THR A 1 105 ? -8.071 8.183 17.902 1.00 92.81 105 THR A CA 1
ATOM 813 C C . THR A 1 105 ? -8.297 7.995 16.405 1.00 92.81 105 THR A C 1
ATOM 815 O O . THR A 1 105 ? -8.304 8.963 15.646 1.00 92.81 105 THR A O 1
ATOM 818 N N . CYS A 1 106 ? -8.506 6.752 15.977 1.00 93.50 106 CYS A N 1
ATOM 819 C CA . CYS A 1 106 ? -8.694 6.430 14.575 1.00 93.50 106 CYS A CA 1
ATOM 820 C C . CYS A 1 106 ? -10.061 6.920 14.058 1.00 93.50 106 CYS A C 1
ATOM 822 O O . CYS A 1 106 ? -10.112 7.609 13.042 1.00 93.50 106 CYS A O 1
ATOM 824 N N . VAL A 1 107 ? -11.149 6.690 14.802 1.00 90.31 107 VAL A N 1
ATOM 825 C CA . VAL A 1 107 ? -12.499 7.166 14.437 1.00 90.31 107 VAL A CA 1
ATOM 826 C C . VAL A 1 107 ? -12.592 8.695 14.439 1.00 90.31 107 VAL A C 1
ATOM 828 O O . VAL A 1 107 ? -13.251 9.282 13.581 1.00 90.31 107 VAL A O 1
ATOM 831 N N . GLU A 1 108 ? -11.937 9.372 15.385 1.00 92.31 108 GLU A N 1
ATOM 832 C CA . GLU A 1 108 ? -11.853 10.839 15.380 1.00 92.31 108 GLU A CA 1
ATOM 833 C C . GLU A 1 108 ? -11.136 11.350 14.115 1.00 92.31 108 GLU A C 1
ATOM 835 O O . GLU A 1 108 ? -11.592 12.313 13.494 1.00 92.31 108 GLU A O 1
ATOM 840 N N . ALA A 1 109 ? -10.071 10.672 13.676 1.00 91.38 109 ALA A N 1
ATOM 841 C CA . ALA A 1 109 ? -9.391 10.995 12.425 1.00 91.38 109 ALA A CA 1
ATOM 842 C C . ALA A 1 109 ? -10.261 10.710 11.185 1.00 91.38 109 ALA A C 1
ATOM 844 O O . ALA A 1 109 ? -10.311 11.543 10.282 1.00 91.38 109 ALA A O 1
ATOM 845 N N . GLU A 1 110 ? -11.002 9.599 11.159 1.00 90.31 110 GLU A N 1
ATOM 846 C CA . GLU A 1 110 ? -11.951 9.283 10.082 1.00 90.31 110 GLU A CA 1
ATOM 847 C C . GLU A 1 110 ? -13.060 10.328 9.951 1.00 90.31 110 GLU A C 1
ATOM 849 O O . GLU A 1 110 ? -13.408 10.726 8.843 1.00 90.31 110 GLU A O 1
ATOM 854 N N . ARG A 1 111 ? -13.597 10.838 11.066 1.00 89.50 111 ARG A N 1
ATOM 855 C CA . ARG A 1 111 ? -14.602 11.917 11.037 1.00 89.50 111 ARG A CA 1
ATOM 856 C C . ARG A 1 111 ? -14.063 13.181 10.370 1.00 89.50 111 ARG A C 1
ATOM 858 O O . ARG A 1 111 ? -14.791 13.852 9.633 1.00 89.50 111 ARG A O 1
ATOM 865 N N . ASN A 1 112 ? -12.779 13.468 10.576 1.00 88.06 112 ASN A N 1
ATOM 866 C CA . ASN A 1 112 ? -12.108 14.613 9.971 1.00 88.06 112 ASN A CA 1
ATOM 867 C C . ASN A 1 112 ? -11.884 14.455 8.457 1.00 88.06 112 ASN A C 1
ATOM 869 O O . ASN A 1 112 ? -11.708 15.470 7.777 1.00 88.06 112 ASN A O 1
ATOM 873 N N . ASN A 1 113 ? -11.992 13.237 7.903 1.00 87.19 113 ASN A N 1
ATOM 874 C CA . ASN A 1 113 ? -11.887 13.001 6.459 1.00 87.19 113 ASN A CA 1
ATOM 875 C C . ASN A 1 113 ? -12.864 13.850 5.647 1.00 87.19 113 ASN A C 1
ATOM 877 O O . ASN A 1 113 ? -12.524 14.292 4.554 1.00 87.19 113 ASN A O 1
ATOM 881 N N . THR A 1 1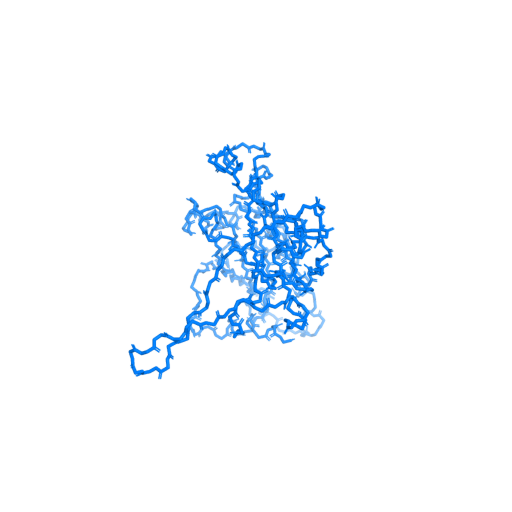14 ? -14.061 14.129 6.172 1.00 81.00 114 THR A N 1
ATOM 882 C CA . THR A 1 114 ? -15.057 14.981 5.495 1.00 81.00 114 THR A CA 1
ATOM 883 C C . THR A 1 114 ? -14.470 16.341 5.092 1.00 81.00 114 THR A C 1
ATOM 885 O O . THR A 1 114 ? -14.823 16.901 4.052 1.00 81.00 114 THR A O 1
ATOM 888 N N . PHE A 1 115 ? -13.529 16.858 5.886 1.00 76.38 115 PHE A N 1
ATOM 889 C CA . PHE A 1 115 ? -12.889 18.151 5.666 1.00 76.38 115 PHE A CA 1
ATOM 890 C C . PHE A 1 115 ? -11.561 18.047 4.910 1.00 76.38 115 PHE A C 1
ATOM 892 O O . PHE A 1 115 ? -11.219 18.969 4.164 1.00 76.38 115 PHE A O 1
ATOM 899 N N . THR A 1 116 ? -10.815 16.954 5.094 1.00 75.75 116 THR A N 1
ATOM 900 C CA . THR A 1 116 ? -9.465 16.786 4.532 1.00 75.75 116 THR A CA 1
ATOM 901 C C . THR A 1 116 ? -9.464 16.046 3.195 1.00 75.75 116 THR A C 1
ATOM 903 O O . THR A 1 116 ? -8.762 16.456 2.273 1.00 75.75 116 THR A O 1
ATOM 906 N N . CYS A 1 117 ? -10.294 15.016 3.034 1.00 76.75 117 CYS A N 1
ATOM 907 C CA . CYS A 1 117 ? -10.296 14.140 1.862 1.00 76.75 117 CYS A CA 1
ATOM 908 C C . CYS A 1 117 ? -10.969 14.728 0.640 1.00 76.75 117 CYS A C 1
ATOM 910 O O . CYS A 1 117 ? -10.592 14.418 -0.475 1.00 76.75 117 CYS A O 1
ATOM 912 N N . ASN A 1 118 ? -11.916 15.643 0.794 1.00 67.00 118 ASN A N 1
ATOM 913 C CA . ASN A 1 118 ? -12.496 16.305 -0.376 1.00 67.00 118 ASN A CA 1
ATOM 914 C C . ASN A 1 118 ? -11.515 17.297 -1.038 1.00 67.00 118 ASN A C 1
ATOM 916 O O . ASN A 1 118 ? -11.801 17.847 -2.100 1.00 67.00 118 ASN A O 1
ATOM 920 N N . LYS A 1 119 ? -10.349 17.536 -0.418 1.00 64.56 119 LYS A N 1
ATOM 921 C CA . LYS A 1 119 ? -9.359 18.542 -0.815 1.00 64.56 119 LYS A CA 1
ATOM 922 C C . LYS A 1 119 ? -7.990 17.946 -1.152 1.00 64.56 119 LYS A C 1
ATOM 924 O O . LYS A 1 119 ? -6.991 18.634 -0.989 1.00 64.56 119 LYS A O 1
ATOM 929 N N . TRP A 1 120 ? -7.922 16.729 -1.701 1.00 65.31 120 TRP A N 1
ATOM 930 C CA . TRP A 1 120 ? -6.667 16.072 -2.136 1.00 65.31 120 TRP A CA 1
ATOM 931 C C . TRP A 1 120 ? -5.689 16.955 -2.938 1.00 65.31 120 TRP A C 1
ATOM 933 O O . TRP A 1 120 ? -4.502 16.657 -3.019 1.00 65.31 120 TRP A O 1
ATOM 943 N N . ARG A 1 121 ? -6.179 18.051 -3.527 1.00 55.72 121 ARG A N 1
ATOM 944 C CA . ARG A 1 121 ? -5.410 19.044 -4.284 1.00 55.72 121 ARG A CA 1
ATOM 945 C C . ARG A 1 121 ? -4.505 19.948 -3.431 1.00 55.72 121 ARG A C 1
ATOM 947 O O . ARG A 1 121 ? -3.713 20.685 -4.010 1.00 55.72 121 ARG A O 1
ATOM 954 N N . THR A 1 122 ? -4.602 19.931 -2.099 1.00 59.31 122 THR A N 1
ATOM 955 C CA . THR A 1 122 ? -3.755 20.748 -1.210 1.00 59.31 122 THR A CA 1
ATOM 956 C C . THR A 1 122 ? -2.635 19.935 -0.560 1.00 59.31 122 THR A C 1
ATOM 958 O O . THR A 1 122 ? -2.876 18.888 0.034 1.00 59.31 122 THR A O 1
ATOM 961 N N . ASN A 1 123 ? -1.394 20.430 -0.625 1.00 59.16 123 ASN A N 1
ATOM 962 C CA . ASN A 1 123 ? -0.263 19.822 0.083 1.00 59.16 123 ASN A CA 1
ATOM 963 C C . ASN A 1 123 ? -0.563 19.738 1.590 1.00 59.16 123 ASN A C 1
ATOM 965 O O . ASN A 1 123 ? -0.861 20.752 2.218 1.00 59.16 123 ASN A O 1
ATOM 969 N N . GLY A 1 124 ? -0.458 18.537 2.162 1.00 61.44 124 GLY A N 1
ATOM 970 C CA . GLY A 1 124 ? -0.642 18.301 3.598 1.00 61.44 124 GLY A CA 1
ATOM 971 C C . GLY A 1 124 ? -2.025 17.799 4.024 1.00 61.44 124 GLY A C 1
ATOM 972 O O . GLY A 1 124 ? -2.185 17.454 5.192 1.00 61.44 124 GLY A O 1
ATOM 973 N N . THR A 1 125 ? -3.009 17.686 3.123 1.00 76.12 125 THR A N 1
ATOM 974 C CA . THR A 1 125 ? -4.252 16.964 3.445 1.00 76.12 125 THR A CA 1
ATOM 975 C C . THR A 1 125 ? -4.024 15.458 3.422 1.00 76.12 125 THR A C 1
ATOM 977 O O . THR A 1 125 ? -3.467 14.921 2.460 1.00 76.12 125 THR A O 1
ATOM 980 N N . SER A 1 126 ? -4.471 14.783 4.480 1.00 85.38 126 SER A N 1
ATOM 981 C CA . SER A 1 126 ? -4.434 13.332 4.601 1.00 85.38 126 SER A CA 1
ATOM 982 C C . SER A 1 126 ? -5.823 12.752 4.844 1.00 85.38 126 SER A C 1
ATOM 984 O O . SER A 1 126 ? -6.695 13.392 5.438 1.00 85.38 126 SER A O 1
ATOM 986 N N . CYS A 1 127 ? -6.007 11.525 4.372 1.00 88.12 127 CYS A N 1
ATOM 987 C CA . CYS A 1 127 ? -7.182 10.705 4.613 1.00 88.12 127 CYS A CA 1
ATOM 988 C C . CYS A 1 127 ? -6.800 9.518 5.459 1.00 88.12 127 CYS A C 1
ATOM 990 O O . CYS A 1 127 ? -5.788 8.874 5.188 1.00 88.12 127 CYS A O 1
ATOM 992 N N . VAL A 1 128 ? -7.601 9.244 6.479 1.00 91.38 128 VAL A N 1
ATOM 993 C CA . VAL A 1 128 ? -7.339 8.193 7.455 1.00 91.38 128 VAL A CA 1
ATOM 994 C C . VAL A 1 128 ? -8.467 7.186 7.422 1.00 91.38 128 VAL A C 1
ATOM 996 O O . VAL A 1 128 ? -9.616 7.581 7.526 1.00 91.38 128 VAL A O 1
ATOM 999 N N . ALA A 1 129 ? -8.158 5.906 7.301 1.00 91.62 129 ALA A N 1
ATOM 1000 C CA . ALA A 1 129 ? -9.119 4.828 7.451 1.00 91.62 129 ALA A CA 1
ATOM 1001 C C . ALA A 1 129 ? -8.650 3.838 8.515 1.00 91.62 129 ALA A C 1
ATOM 1003 O O . ALA A 1 129 ? -7.450 3.694 8.780 1.00 91.62 129 ALA A O 1
ATOM 1004 N N . CYS A 1 130 ? -9.611 3.162 9.121 1.00 92.50 130 CYS A N 1
ATOM 1005 C CA . CYS A 1 130 ? -9.420 2.302 10.270 1.00 92.50 130 CYS A CA 1
ATOM 1006 C C . CYS A 1 130 ? -10.051 0.942 10.000 1.00 92.50 130 CYS A C 1
ATOM 1008 O O . CYS A 1 130 ? -11.124 0.835 9.412 1.00 92.50 130 CYS A O 1
ATOM 1010 N N . CYS A 1 131 ? -9.391 -0.122 10.438 1.00 91.81 131 CYS A N 1
ATOM 1011 C CA . CYS A 1 131 ? -9.934 -1.466 10.318 1.00 91.81 131 CYS A CA 1
ATOM 1012 C C . CYS A 1 131 ? -9.505 -2.349 11.489 1.00 91.81 131 CYS A C 1
ATOM 1014 O O . CYS A 1 131 ? -8.526 -2.081 12.194 1.00 91.81 131 CYS A O 1
ATOM 1016 N N . THR A 1 132 ? -10.261 -3.421 11.688 1.00 90.12 132 THR A N 1
ATOM 1017 C CA . THR A 1 132 ? -9.985 -4.477 12.661 1.00 90.12 132 THR A CA 1
ATOM 1018 C C . THR A 1 132 ? -9.756 -5.796 11.929 1.00 90.12 132 THR A C 1
ATOM 1020 O O . THR A 1 132 ? -10.293 -6.020 10.844 1.00 90.12 132 THR A O 1
ATOM 1023 N N . GLY A 1 133 ? -8.931 -6.669 12.507 1.00 90.75 133 GLY A N 1
ATOM 1024 C CA . GLY A 1 133 ? -8.466 -7.895 11.856 1.00 90.75 133 GLY A CA 1
ATOM 1025 C C . GLY A 1 133 ? -6.979 -7.838 11.511 1.00 90.75 133 GLY A C 1
ATOM 1026 O O . GLY A 1 133 ? -6.433 -6.780 11.197 1.00 90.75 133 GLY A O 1
ATOM 1027 N N . ASN A 1 134 ? -6.309 -8.989 11.580 1.00 93.44 134 ASN A N 1
ATOM 1028 C CA . ASN A 1 134 ? -4.875 -9.062 11.297 1.00 93.44 134 ASN A CA 1
ATOM 1029 C C . ASN A 1 134 ? -4.569 -8.581 9.875 1.00 93.44 134 ASN A C 1
ATOM 1031 O O . ASN A 1 134 ? -5.159 -9.065 8.912 1.00 93.44 134 ASN A O 1
ATOM 1035 N N . LEU A 1 135 ? -3.619 -7.650 9.770 1.00 93.06 135 LEU A N 1
ATOM 1036 C CA . LEU A 1 135 ? -3.113 -7.068 8.528 1.00 93.06 135 LEU A CA 1
ATOM 1037 C C . LEU A 1 135 ? -4.206 -6.449 7.646 1.00 93.06 135 LEU A C 1
ATOM 1039 O O . LEU A 1 135 ? -4.019 -6.313 6.438 1.00 93.06 135 LEU A O 1
ATOM 1043 N N . CYS A 1 136 ? -5.337 -6.034 8.225 1.00 92.31 136 CYS A N 1
ATOM 1044 C CA . CYS A 1 136 ? -6.453 -5.485 7.453 1.00 92.31 136 CYS A CA 1
ATOM 1045 C C . CYS A 1 136 ? -6.079 -4.195 6.697 1.00 92.31 136 CYS A C 1
ATOM 1047 O O . CYS A 1 136 ? -6.684 -3.883 5.677 1.00 92.31 136 CYS A O 1
ATOM 1049 N N . ASN A 1 137 ? -5.049 -3.471 7.153 1.00 92.38 137 ASN A N 1
ATOM 1050 C CA . ASN A 1 137 ? -4.532 -2.268 6.500 1.00 92.38 137 ASN A CA 1
ATOM 1051 C C . ASN A 1 137 ? -3.454 -2.554 5.438 1.00 92.38 137 ASN A C 1
ATOM 1053 O O . ASN A 1 137 ? -2.815 -1.612 4.977 1.00 92.38 137 ASN A O 1
ATOM 1057 N N . LYS A 1 138 ? -3.217 -3.823 5.069 1.00 88.44 138 LYS A N 1
ATOM 1058 C CA . LYS A 1 138 ? -2.183 -4.215 4.097 1.00 88.44 138 LYS A CA 1
ATOM 1059 C C . LYS A 1 138 ? -2.538 -3.867 2.651 1.00 88.44 138 LYS A C 1
ATOM 1061 O O . LYS A 1 138 ? -1.648 -3.656 1.829 1.00 88.44 138 LYS A O 1
ATOM 1066 N N . ASN A 1 139 ? -3.820 -3.814 2.324 1.00 80.38 139 ASN A N 1
ATOM 1067 C CA . ASN A 1 139 ? -4.261 -3.483 0.976 1.00 80.38 139 ASN A CA 1
ATOM 1068 C C . ASN A 1 139 ? -4.646 -2.007 0.882 1.00 80.38 139 ASN A C 1
ATOM 1070 O O . ASN A 1 139 ? -4.896 -1.342 1.889 1.00 80.38 139 ASN A O 1
ATOM 1074 N N . ASP A 1 140 ? -4.673 -1.502 -0.345 1.00 70.88 140 ASP A N 1
ATOM 1075 C CA . ASP A 1 140 ? -5.144 -0.152 -0.622 1.00 70.88 140 ASP A CA 1
ATOM 1076 C C . ASP A 1 140 ? -6.639 -0.045 -0.278 1.00 70.88 140 ASP A C 1
ATOM 1078 O O . ASP A 1 140 ? -7.416 -0.980 -0.496 1.00 70.88 140 ASP A O 1
ATOM 1082 N N . PHE A 1 141 ? -7.049 1.088 0.297 1.00 69.81 141 PHE A N 1
ATOM 1083 C CA . PHE A 1 141 ? -8.446 1.305 0.670 1.00 69.81 141 PHE A CA 1
ATOM 1084 C C . PHE A 1 141 ? -9.295 1.598 -0.571 1.00 69.81 141 PHE A C 1
ATOM 1086 O O . PHE A 1 141 ? -9.105 2.606 -1.262 1.00 69.81 141 PHE A O 1
ATOM 1093 N N . VAL A 1 142 ? -10.249 0.702 -0.831 1.00 65.06 142 VAL A N 1
ATOM 1094 C CA . VAL A 1 142 ? -11.169 0.773 -1.971 1.00 65.06 142 VAL A CA 1
ATOM 1095 C C . VAL A 1 142 ? -11.937 2.096 -1.944 1.00 65.06 142 VAL A C 1
ATOM 1097 O O . VAL A 1 142 ? -12.538 2.458 -0.936 1.00 65.06 142 VAL A O 1
ATOM 1100 N N . GLY A 1 143 ? -11.922 2.808 -3.072 1.00 73.12 143 GLY A N 1
ATOM 1101 C CA . GLY A 1 143 ? -12.641 4.071 -3.263 1.00 73.12 143 GLY A CA 1
ATOM 1102 C C . GLY A 1 143 ? -11.776 5.330 -3.173 1.00 73.12 143 GLY A C 1
ATOM 1103 O O . GLY A 1 143 ? -12.223 6.385 -3.613 1.00 73.12 143 GLY A O 1
ATOM 1104 N N . TRP A 1 144 ? -10.542 5.250 -2.662 1.00 79.25 144 TRP A N 1
ATOM 1105 C CA . TRP A 1 144 ? -9.611 6.395 -2.646 1.00 79.25 144 TRP A CA 1
ATOM 1106 C C . TRP A 1 144 ? -8.534 6.293 -3.716 1.00 79.25 144 TRP A C 1
ATOM 1108 O O . TRP A 1 144 ? -8.145 7.297 -4.317 1.00 79.25 144 TRP A O 1
ATOM 1118 N N . THR A 1 145 ? -8.075 5.074 -3.975 1.00 84.88 145 THR A N 1
ATOM 1119 C CA . THR A 1 145 ? -7.024 4.782 -4.944 1.00 84.88 145 THR A CA 1
ATOM 1120 C C . THR A 1 145 ? -7.395 3.602 -5.824 1.00 84.88 145 THR A C 1
ATOM 1122 O O . THR A 1 145 ? -8.140 2.719 -5.404 1.00 84.88 145 THR A O 1
ATOM 1125 N N . ASN A 1 146 ? -6.814 3.574 -7.019 1.00 86.25 146 ASN A N 1
ATOM 1126 C CA . ASN A 1 146 ? -6.813 2.431 -7.917 1.00 86.25 146 ASN A CA 1
ATOM 1127 C C . ASN A 1 146 ? -5.378 1.933 -8.090 1.00 86.25 146 ASN A C 1
ATOM 1129 O O . ASN A 1 146 ? -4.449 2.738 -8.208 1.00 86.25 146 ASN A O 1
ATOM 1133 N N . SER A 1 147 ? -5.219 0.615 -8.143 1.00 87.81 147 SER A N 1
ATOM 1134 C CA . SER A 1 147 ? -3.924 -0.038 -8.330 1.00 87.81 147 SER A CA 1
ATOM 1135 C C . SER A 1 147 ? -3.925 -0.758 -9.678 1.00 87.81 147 SER A C 1
ATOM 1137 O O . SER A 1 147 ? -4.840 -1.518 -9.995 1.00 87.81 147 SER A O 1
ATOM 1139 N N . PHE A 1 148 ? -2.900 -0.505 -10.484 1.00 89.75 148 PHE A N 1
ATOM 1140 C CA . PHE A 1 148 ? -2.738 -1.021 -11.836 1.00 89.75 148 PHE A CA 1
ATOM 1141 C C . PHE A 1 148 ? -1.382 -1.704 -11.984 1.00 89.75 148 PHE A C 1
ATOM 1143 O O . PHE A 1 148 ? -0.405 -1.341 -11.325 1.00 89.75 148 PHE A O 1
ATOM 1150 N N . VAL A 1 149 ? -1.324 -2.679 -12.886 1.00 90.69 149 VAL A N 1
ATOM 1151 C CA . VAL A 1 149 ? -0.092 -3.380 -13.248 1.00 90.69 149 VAL A CA 1
ATOM 1152 C C . VAL A 1 149 ? 0.130 -3.214 -14.742 1.00 90.69 149 VAL A C 1
ATOM 1154 O O . VAL A 1 149 ? -0.770 -3.479 -15.540 1.00 90.69 149 VAL A O 1
ATOM 1157 N N . PHE A 1 150 ? 1.334 -2.783 -15.104 1.00 92.38 150 PHE A N 1
ATOM 1158 C CA . PHE A 1 150 ? 1.795 -2.689 -16.482 1.00 92.38 150 PHE A CA 1
ATOM 1159 C C . PHE A 1 150 ? 3.079 -3.498 -16.662 1.00 92.38 150 PHE A C 1
ATOM 1161 O O . PHE A 1 150 ? 3.840 -3.709 -15.717 1.00 92.38 150 PHE A O 1
ATOM 1168 N N . TYR A 1 151 ? 3.342 -3.910 -17.893 1.00 90.50 151 TYR A N 1
ATOM 1169 C CA . TYR A 1 151 ? 4.536 -4.645 -18.281 1.00 90.50 151 TYR A CA 1
ATOM 1170 C C . TYR A 1 151 ? 5.307 -3.851 -19.326 1.00 90.50 151 TYR A C 1
ATOM 1172 O O . TYR A 1 151 ? 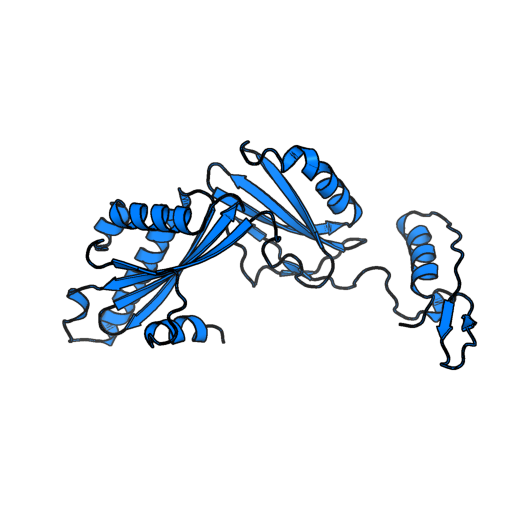4.746 -3.460 -20.349 1.00 90.50 151 TYR A O 1
ATOM 1180 N N . VAL A 1 152 ? 6.597 -3.636 -19.077 1.00 90.62 152 VAL A N 1
ATOM 1181 C CA . VAL A 1 152 ? 7.521 -3.015 -20.029 1.00 90.62 152 VAL A CA 1
ATOM 1182 C C . VAL A 1 152 ? 8.453 -4.097 -20.546 1.00 90.62 152 VAL A C 1
ATOM 1184 O O . VAL A 1 152 ? 9.236 -4.666 -19.785 1.00 90.62 152 VAL A O 1
ATOM 1187 N N . ILE A 1 153 ? 8.374 -4.379 -21.840 1.00 87.75 153 ILE A N 1
ATOM 1188 C CA . ILE A 1 153 ? 9.232 -5.346 -22.519 1.00 87.75 153 ILE A CA 1
ATOM 1189 C C . ILE A 1 153 ? 10.238 -4.558 -23.345 1.00 87.75 153 ILE A C 1
ATOM 1191 O O . ILE A 1 153 ? 9.865 -3.825 -24.256 1.00 87.75 153 ILE A O 1
ATOM 1195 N N . TYR A 1 154 ? 11.516 -4.701 -23.017 1.00 84.94 154 TYR A N 1
ATOM 1196 C CA . TYR A 1 154 ? 12.614 -4.025 -23.689 1.00 84.94 154 TYR A CA 1
ATOM 1197 C C . TYR A 1 154 ? 13.487 -5.025 -24.439 1.00 84.94 154 TYR A C 1
ATOM 1199 O O . TYR A 1 154 ? 14.104 -5.902 -23.832 1.00 84.94 154 TYR A O 1
ATOM 1207 N N . THR A 1 155 ? 13.572 -4.871 -25.756 1.00 81.00 155 THR A N 1
ATOM 1208 C CA . THR A 1 155 ? 14.404 -5.717 -26.615 1.00 81.00 155 THR A CA 1
ATOM 1209 C C . THR A 1 155 ? 15.734 -5.020 -26.898 1.00 81.00 155 THR A C 1
ATOM 1211 O O . THR A 1 155 ? 15.769 -3.857 -27.288 1.00 81.00 155 THR A O 1
ATOM 1214 N N . LYS A 1 156 ? 16.869 -5.696 -26.720 1.00 70.31 156 LYS A N 1
ATOM 1215 C CA . LYS A 1 156 ? 18.177 -5.121 -27.092 1.00 70.31 156 LYS A CA 1
ATOM 1216 C C . LYS A 1 156 ? 18.850 -6.017 -28.114 1.00 70.31 156 LYS A C 1
ATOM 1218 O O . LYS A 1 156 ? 19.108 -7.185 -27.837 1.00 70.31 156 LYS A O 1
ATOM 1223 N N . ASP A 1 157 ? 19.243 -5.434 -29.238 1.00 60.88 157 ASP A N 1
ATOM 1224 C CA . ASP A 1 157 ? 19.968 -6.148 -30.297 1.00 60.88 157 ASP A CA 1
ATOM 1225 C C . ASP A 1 157 ? 21.313 -6.710 -29.792 1.00 60.88 157 ASP A C 1
ATOM 1227 O O . ASP A 1 157 ? 21.774 -7.762 -30.225 1.00 60.88 157 ASP A O 1
ATOM 1231 N N . ALA A 1 158 ? 21.912 -6.072 -28.778 1.00 53.47 158 ALA A N 1
ATOM 1232 C CA . ALA A 1 158 ? 23.145 -6.525 -28.130 1.00 53.47 158 ALA A CA 1
ATOM 1233 C C . ALA A 1 158 ? 22.997 -7.803 -27.273 1.00 53.47 158 ALA A C 1
ATOM 1235 O O . ALA A 1 158 ? 24.010 -8.335 -26.823 1.00 53.47 158 ALA A O 1
ATOM 1236 N N . PHE A 1 159 ? 21.778 -8.300 -27.021 1.00 53.34 159 PHE A N 1
ATOM 1237 C CA . PHE A 1 159 ? 21.572 -9.598 -26.362 1.00 53.34 159 PHE A CA 1
ATOM 1238 C C . PHE A 1 159 ? 21.733 -10.789 -27.331 1.00 53.34 159 PHE A C 1
ATOM 1240 O O . PHE A 1 159 ? 21.707 -11.936 -26.892 1.00 53.34 159 PHE A O 1
ATOM 1247 N N . ALA A 1 160 ? 21.906 -10.539 -28.637 1.00 47.66 160 ALA A N 1
ATOM 1248 C CA . ALA A 1 160 ? 22.009 -11.572 -29.670 1.00 47.66 160 ALA A CA 1
ATOM 1249 C C . ALA A 1 160 ? 23.425 -12.158 -29.864 1.00 47.66 160 ALA A C 1
ATOM 1251 O O . ALA A 1 160 ? 23.569 -13.179 -30.535 1.00 47.66 160 ALA A O 1
ATOM 1252 N N . THR A 1 161 ? 24.483 -11.570 -29.287 1.00 47.50 161 THR A N 1
ATOM 1253 C CA . THR A 1 161 ? 25.857 -12.080 -29.453 1.00 47.50 161 THR A CA 1
ATOM 1254 C C . THR A 1 161 ? 26.236 -13.048 -28.331 1.00 47.50 161 THR A C 1
ATOM 1256 O O . THR A 1 161 ? 26.784 -12.695 -27.281 1.00 47.50 161 THR A O 1
ATOM 1259 N N . ALA A 1 162 ? 25.898 -14.313 -28.581 1.00 50.41 162 ALA A N 1
ATOM 1260 C CA . ALA A 1 162 ? 26.283 -15.469 -27.791 1.00 50.41 162 ALA A CA 1
ATOM 1261 C C . ALA A 1 162 ? 27.805 -15.667 -27.815 1.00 50.41 162 ALA A C 1
ATOM 1263 O O . ALA A 1 162 ? 28.341 -16.179 -28.786 1.00 50.41 162 ALA A O 1
ATOM 1264 N N . ASP A 1 163 ? 28.483 -15.269 -26.738 1.00 50.25 163 ASP A N 1
ATOM 1265 C CA . ASP A 1 163 ? 29.623 -16.021 -26.202 1.00 50.25 163 ASP A CA 1
ATOM 1266 C C . ASP A 1 163 ? 29.966 -15.492 -24.799 1.00 50.25 163 ASP A C 1
ATOM 1268 O O . ASP A 1 163 ? 29.978 -14.276 -24.592 1.00 50.25 163 ASP A O 1
ATOM 1272 N N . ASN A 1 164 ? 30.219 -16.373 -23.829 1.00 47.06 164 ASN A N 1
ATOM 1273 C CA . ASN A 1 164 ? 30.388 -16.115 -22.380 1.00 47.06 164 ASN A CA 1
ATOM 1274 C C . ASN A 1 164 ? 29.122 -15.780 -21.557 1.00 47.06 164 ASN A C 1
ATOM 1276 O O . ASN A 1 164 ? 28.939 -14.671 -21.053 1.00 47.06 164 ASN A O 1
ATOM 1280 N N . GLN A 1 165 ? 28.272 -16.789 -21.340 1.00 55.28 165 GLN A N 1
ATOM 1281 C CA . GLN A 1 165 ? 26.965 -16.658 -20.678 1.00 55.28 165 GLN A CA 1
ATOM 1282 C C . GLN A 1 165 ? 26.999 -16.308 -19.172 1.00 55.28 165 GLN A C 1
ATOM 1284 O O . GLN A 1 165 ? 26.141 -15.549 -18.733 1.00 55.28 165 GLN A O 1
ATOM 1289 N N . ASN A 1 166 ? 27.975 -16.755 -18.370 1.00 50.59 166 ASN A N 1
ATOM 1290 C CA . ASN A 1 166 ? 27.890 -16.575 -16.903 1.00 50.59 166 ASN A CA 1
ATOM 1291 C C . ASN A 1 166 ? 28.446 -15.242 -16.366 1.00 50.59 166 ASN A C 1
ATOM 1293 O O . ASN A 1 166 ? 27.859 -14.674 -15.448 1.00 50.59 166 ASN A O 1
ATOM 1297 N N . ARG A 1 167 ? 29.537 -14.697 -16.931 1.00 48.16 167 ARG A N 1
ATOM 1298 C CA . ARG A 1 167 ? 30.041 -13.364 -16.522 1.00 48.16 167 ARG A CA 1
ATOM 1299 C C . ARG A 1 167 ? 29.144 -12.234 -17.032 1.00 48.16 167 ARG A C 1
ATOM 1301 O O . ARG A 1 167 ? 28.891 -11.288 -16.299 1.00 48.16 167 ARG A O 1
ATOM 1308 N N . LYS A 1 168 ? 28.582 -12.380 -18.237 1.00 59.03 168 LYS A N 1
ATOM 1309 C CA . LYS A 1 168 ? 27.678 -11.385 -18.823 1.00 59.03 168 LYS A CA 1
ATOM 1310 C C . LYS A 1 168 ? 26.297 -11.354 -18.151 1.00 59.03 168 LYS A C 1
ATOM 1312 O O . LYS A 1 168 ? 25.705 -10.287 -18.063 1.00 59.03 168 LYS A O 1
ATOM 1317 N N . PHE A 1 169 ? 25.782 -12.478 -17.636 1.00 57.53 169 PHE A N 1
ATOM 1318 C CA . PHE A 1 169 ? 24.450 -12.523 -17.011 1.00 57.53 169 PHE A CA 1
ATOM 1319 C C . PHE A 1 169 ? 24.329 -11.626 -15.771 1.00 57.53 169 PHE A C 1
ATOM 1321 O O . PHE A 1 169 ? 23.347 -10.895 -15.647 1.00 57.53 169 PHE A O 1
ATOM 1328 N N . ASN A 1 170 ? 25.331 -11.633 -14.885 1.00 62.78 170 ASN A N 1
ATOM 1329 C CA . ASN A 1 170 ? 25.334 -10.758 -13.708 1.00 62.78 170 ASN A CA 1
ATOM 1330 C C . ASN A 1 170 ? 25.438 -9.279 -14.104 1.00 62.78 170 ASN A C 1
ATOM 1332 O O . ASN A 1 170 ? 24.708 -8.454 -13.560 1.00 62.78 170 ASN A O 1
ATOM 1336 N N . ASP A 1 171 ? 26.254 -8.949 -15.105 1.00 68.25 171 ASP A N 1
ATOM 1337 C CA . ASP A 1 171 ? 26.352 -7.582 -15.632 1.00 68.25 171 ASP A CA 1
ATOM 1338 C C . ASP A 1 171 ? 25.038 -7.120 -16.285 1.00 68.25 171 ASP A C 1
ATOM 1340 O O . ASP A 1 171 ? 24.615 -5.973 -16.114 1.00 68.25 171 ASP A O 1
ATOM 1344 N N . TYR A 1 172 ? 24.333 -8.019 -16.980 1.00 72.94 172 TYR A N 1
ATOM 1345 C CA . TYR A 1 172 ? 23.017 -7.732 -17.554 1.00 72.94 172 TYR A CA 1
ATOM 1346 C C . TYR A 1 172 ? 21.944 -7.557 -16.493 1.00 72.94 172 TYR A C 1
ATOM 1348 O O . TYR A 1 172 ? 21.146 -6.628 -16.594 1.00 72.94 172 TYR A O 1
ATOM 1356 N N . ARG A 1 173 ? 21.938 -8.411 -15.468 1.00 77.19 173 ARG A N 1
ATOM 1357 C CA . ARG A 1 173 ? 21.033 -8.276 -14.331 1.00 77.19 173 ARG A CA 1
ATOM 1358 C C . ARG A 1 173 ? 21.252 -6.943 -13.622 1.00 77.19 173 ARG A C 1
ATOM 1360 O O . ARG A 1 173 ? 20.292 -6.205 -13.448 1.00 77.19 173 ARG A O 1
ATOM 1367 N N . ASN A 1 174 ? 22.500 -6.592 -13.315 1.00 80.38 174 ASN A N 1
ATOM 1368 C CA . ASN A 1 174 ? 22.846 -5.306 -12.707 1.00 80.38 174 ASN A CA 1
ATOM 1369 C C . ASN A 1 174 ? 22.395 -4.128 -13.583 1.00 80.38 174 ASN A C 1
ATOM 1371 O O . ASN A 1 174 ? 21.848 -3.145 -13.087 1.00 80.38 174 ASN A O 1
ATOM 1375 N N . THR A 1 175 ? 22.576 -4.232 -14.902 1.00 83.06 175 THR A N 1
ATOM 1376 C CA . THR A 1 175 ? 22.104 -3.213 -15.851 1.00 83.06 175 THR A CA 1
ATOM 1377 C C . THR A 1 175 ? 20.579 -3.098 -15.841 1.00 83.06 175 THR A C 1
ATOM 1379 O O . THR A 1 175 ? 20.053 -1.989 -15.800 1.00 83.06 175 THR A O 1
ATOM 1382 N N . ALA A 1 176 ? 19.858 -4.220 -15.849 1.00 84.44 176 ALA A N 1
ATOM 1383 C CA . ALA A 1 176 ? 18.401 -4.234 -15.808 1.00 84.44 176 ALA A CA 1
ATOM 1384 C C . ALA A 1 176 ? 17.867 -3.675 -14.480 1.00 84.44 176 ALA A C 1
ATOM 1386 O O . ALA A 1 176 ? 16.971 -2.840 -14.495 1.00 84.44 176 ALA A O 1
ATOM 1387 N N . GLU A 1 177 ? 18.458 -4.041 -13.343 1.00 88.25 177 GLU A N 1
ATOM 1388 C CA . GLU A 1 177 ? 18.112 -3.479 -12.031 1.00 88.25 177 GLU A CA 1
ATOM 1389 C C . GLU A 1 177 ? 18.403 -1.967 -11.955 1.00 88.25 177 GLU A C 1
ATOM 1391 O O . GLU A 1 177 ? 17.635 -1.203 -11.371 1.00 88.25 177 GLU A O 1
ATOM 1396 N N . ASN A 1 178 ? 19.470 -1.486 -12.600 1.00 90.25 178 ASN A N 1
ATOM 1397 C CA . ASN A 1 178 ? 19.728 -0.049 -12.719 1.00 90.25 178 ASN A CA 1
ATOM 1398 C C . ASN A 1 178 ? 18.682 0.656 -13.596 1.00 90.25 178 ASN A C 1
ATOM 1400 O O . ASN A 1 178 ? 18.250 1.760 -13.263 1.00 90.25 178 ASN A O 1
ATOM 1404 N N . ILE A 1 179 ? 18.247 0.022 -14.689 1.00 90.81 179 ILE A N 1
ATOM 1405 C CA . ILE A 1 179 ? 17.162 0.531 -15.536 1.00 90.81 179 ILE A CA 1
ATOM 1406 C C . ILE A 1 179 ? 15.843 0.560 -14.758 1.00 90.81 179 ILE A C 1
ATOM 1408 O O . ILE A 1 179 ? 15.146 1.566 -14.830 1.00 90.81 179 ILE A O 1
ATOM 1412 N N . SER A 1 180 ? 15.513 -0.474 -13.977 1.00 93.00 180 SER A N 1
ATOM 1413 C CA . SER A 1 180 ? 14.273 -0.499 -13.191 1.00 93.00 180 SER A CA 1
ATOM 1414 C C . SER A 1 180 ? 14.255 0.620 -12.147 1.00 93.00 180 SER A C 1
ATOM 1416 O O . SER A 1 180 ? 13.280 1.362 -12.067 1.00 93.00 180 SER A O 1
ATOM 1418 N N . ARG A 1 181 ? 15.367 0.836 -11.429 1.00 93.81 181 ARG A N 1
ATOM 1419 C CA . ARG A 1 181 ? 15.524 1.969 -10.496 1.00 93.81 181 ARG A CA 1
ATOM 1420 C C . ARG A 1 181 ? 15.409 3.319 -11.200 1.00 93.81 181 ARG A C 1
ATOM 1422 O O . ARG A 1 181 ? 14.821 4.249 -10.657 1.00 93.81 181 ARG A O 1
ATOM 1429 N N . ALA A 1 182 ? 15.971 3.442 -12.402 1.00 94.38 182 ALA A N 1
ATOM 1430 C CA . ALA A 1 182 ? 15.849 4.657 -13.194 1.00 94.38 182 ALA A CA 1
ATOM 1431 C C . ALA A 1 182 ? 14.406 4.891 -13.656 1.00 94.38 182 ALA A C 1
ATOM 1433 O O . ALA A 1 182 ? 13.930 6.010 -13.530 1.00 94.38 182 ALA A O 1
ATOM 1434 N N . MET A 1 183 ? 13.692 3.862 -14.122 1.00 95.00 183 MET A N 1
ATOM 1435 C CA . MET A 1 183 ? 12.268 3.965 -14.460 1.00 95.00 183 MET A CA 1
ATOM 1436 C C . MET A 1 183 ? 11.448 4.404 -13.249 1.00 95.00 183 MET A C 1
ATOM 1438 O O . MET A 1 183 ? 10.694 5.362 -13.349 1.00 95.00 183 MET A O 1
ATOM 1442 N N . GLU A 1 184 ? 11.641 3.764 -12.094 1.00 94.50 184 GLU A N 1
ATOM 1443 C CA . GLU A 1 184 ? 10.947 4.123 -10.854 1.00 94.50 184 GLU A CA 1
ATOM 1444 C C . GLU A 1 184 ? 11.208 5.583 -10.455 1.00 94.50 184 GLU A C 1
ATOM 1446 O O . GLU A 1 184 ? 10.277 6.313 -10.116 1.00 94.50 184 GLU A O 1
ATOM 1451 N N . TYR A 1 185 ? 12.457 6.043 -10.581 1.00 94.31 185 TYR A N 1
ATOM 1452 C CA . TYR A 1 185 ? 12.812 7.442 -10.352 1.00 94.31 185 TYR A CA 1
ATOM 1453 C C . TYR A 1 185 ? 12.094 8.390 -11.320 1.00 94.31 185 TYR A C 1
ATOM 1455 O O . TYR A 1 185 ? 11.514 9.382 -10.886 1.00 94.31 185 TYR A O 1
ATOM 1463 N N . GLU A 1 186 ? 12.108 8.106 -12.622 1.00 94.44 186 GLU A N 1
ATOM 1464 C CA . GLU A 1 186 ? 11.436 8.950 -13.619 1.00 94.44 186 GLU A CA 1
ATOM 1465 C C . GLU A 1 186 ? 9.920 8.981 -13.370 1.00 94.44 186 GLU A C 1
ATOM 1467 O O . GLU A 1 186 ? 9.294 10.039 -13.457 1.00 94.44 186 GLU A O 1
ATOM 1472 N N . PHE A 1 187 ? 9.346 7.849 -12.955 1.00 93.94 187 PHE A N 1
ATOM 1473 C CA . PHE A 1 187 ? 7.929 7.718 -12.637 1.00 93.94 187 PHE A CA 1
ATOM 1474 C C . PHE A 1 187 ? 7.525 8.384 -11.321 1.00 93.94 187 PHE A C 1
ATOM 1476 O O . PHE A 1 187 ? 6.370 8.775 -11.178 1.00 93.94 187 PHE A O 1
ATOM 1483 N N . SER A 1 188 ? 8.457 8.598 -10.390 1.00 88.75 188 SER A N 1
ATOM 1484 C CA . SER A 1 188 ? 8.185 9.315 -9.134 1.00 88.75 188 SER A CA 1
ATOM 1485 C C . SER A 1 188 ? 7.711 10.764 -9.339 1.00 88.75 188 SER A C 1
ATOM 1487 O O . SER A 1 188 ? 7.058 11.329 -8.460 1.00 88.75 188 SER A O 1
ATOM 1489 N N . ASN A 1 189 ? 7.975 11.338 -10.521 1.00 86.38 189 ASN A N 1
ATOM 1490 C CA . ASN A 1 189 ? 7.504 12.663 -10.932 1.00 86.38 189 ASN A CA 1
ATOM 1491 C C . ASN A 1 189 ? 6.061 12.661 -11.468 1.00 86.38 189 ASN A C 1
ATOM 1493 O O . ASN A 1 189 ? 5.501 13.725 -11.736 1.00 86.38 189 ASN A O 1
ATOM 1497 N N . MET A 1 190 ? 5.453 11.489 -11.662 1.00 89.62 190 MET A N 1
ATOM 1498 C CA . MET A 1 190 ? 4.062 11.364 -12.087 1.00 89.62 190 MET A CA 1
ATOM 1499 C C . MET A 1 190 ? 3.111 11.354 -10.887 1.00 89.62 190 MET A C 1
ATOM 1501 O O . MET A 1 190 ? 3.494 11.068 -9.754 1.00 89.62 190 MET A O 1
ATOM 1505 N N . LYS A 1 191 ? 1.830 11.645 -11.148 1.00 88.19 191 LYS A N 1
ATOM 1506 C CA . LYS A 1 191 ? 0.786 11.578 -10.122 1.00 88.19 191 LYS A CA 1
ATOM 1507 C C . LYS A 1 191 ? 0.528 10.131 -9.706 1.00 88.19 191 LYS A C 1
ATOM 1509 O O . LYS A 1 191 ? -0.095 9.386 -10.458 1.00 88.19 191 LYS A O 1
ATOM 1514 N N . GLY A 1 192 ? 0.974 9.763 -8.509 1.00 87.94 192 GLY A N 1
ATOM 1515 C CA . GLY A 1 192 ? 0.772 8.428 -7.951 1.00 87.94 192 GLY A CA 1
ATOM 1516 C C . GLY A 1 192 ? 1.966 7.919 -7.150 1.00 87.94 192 GLY A C 1
ATOM 1517 O O . GLY A 1 192 ? 2.847 8.679 -6.750 1.00 87.94 192 GLY A O 1
ATOM 1518 N N . ALA A 1 193 ? 1.966 6.618 -6.903 1.00 89.88 193 ALA A N 1
ATOM 1519 C CA . ALA A 1 193 ? 3.079 5.859 -6.366 1.00 89.88 193 ALA A CA 1
ATOM 1520 C C . ALA A 1 193 ? 3.416 4.725 -7.332 1.00 89.88 193 ALA A C 1
ATOM 1522 O O . ALA A 1 193 ? 2.528 4.002 -7.783 1.00 89.88 193 ALA A O 1
ATOM 1523 N N . PHE A 1 194 ? 4.700 4.576 -7.639 1.00 92.50 194 PHE A N 1
ATOM 1524 C CA . PHE A 1 194 ? 5.183 3.634 -8.638 1.00 92.50 194 PHE A CA 1
ATOM 1525 C C . PHE A 1 194 ? 6.269 2.751 -8.040 1.00 92.50 194 PHE A C 1
ATOM 1527 O O . PHE A 1 194 ? 7.101 3.224 -7.268 1.00 92.50 194 PHE A O 1
ATOM 1534 N N . LYS A 1 195 ? 6.257 1.476 -8.423 1.00 91.94 195 LYS A N 1
ATOM 1535 C CA . LYS A 1 195 ? 7.320 0.513 -8.141 1.00 91.94 195 LYS A CA 1
ATOM 1536 C C . LYS A 1 195 ? 7.649 -0.241 -9.417 1.00 91.94 195 LYS A C 1
ATOM 1538 O O . LYS A 1 195 ? 6.733 -0.699 -10.102 1.00 91.94 195 LYS A O 1
ATOM 1543 N N . VAL A 1 196 ? 8.933 -0.383 -9.729 1.00 92.75 196 VAL A N 1
ATOM 1544 C CA . VAL A 1 196 ? 9.376 -1.085 -10.939 1.00 92.75 196 VAL A CA 1
ATOM 1545 C C . VAL A 1 196 ? 10.274 -2.256 -10.574 1.00 92.75 196 VAL A C 1
ATOM 1547 O O . VAL A 1 196 ? 11.374 -2.092 -10.050 1.00 92.75 196 VAL A O 1
ATOM 1550 N N . GLU A 1 197 ? 9.820 -3.462 -10.898 1.00 90.88 197 GLU A N 1
ATOM 1551 C CA . GLU A 1 197 ? 10.552 -4.699 -10.643 1.00 90.88 197 GLU A CA 1
ATOM 1552 C C . GLU A 1 197 ? 11.102 -5.279 -11.945 1.00 90.88 197 GLU A C 1
ATOM 1554 O O . GLU A 1 197 ? 10.379 -5.435 -12.930 1.00 90.88 197 GLU A O 1
ATOM 1559 N N . TYR A 1 198 ? 12.386 -5.637 -11.949 1.00 88.12 198 TYR A N 1
ATOM 1560 C CA . TYR A 1 198 ? 12.965 -6.462 -13.004 1.00 88.12 198 TYR A CA 1
ATOM 1561 C C . TYR A 1 198 ? 12.499 -7.914 -12.837 1.00 88.12 198 TYR A C 1
ATOM 1563 O O . TYR A 1 198 ? 12.724 -8.527 -11.795 1.00 88.12 198 TYR A O 1
ATOM 1571 N N . CYS A 1 199 ? 11.872 -8.467 -13.873 1.00 82.56 199 CYS A N 1
ATOM 1572 C CA . CYS A 1 199 ? 11.314 -9.819 -13.846 1.00 82.56 199 CYS A CA 1
ATOM 1573 C C . CYS A 1 199 ? 12.224 -10.899 -14.427 1.00 82.56 199 CYS A C 1
ATOM 1575 O O . CYS A 1 199 ? 12.006 -12.085 -14.182 1.00 82.56 199 CYS A O 1
ATOM 1577 N N . GLY A 1 200 ? 13.194 -10.521 -15.255 1.00 76.50 200 GLY A N 1
ATOM 1578 C CA . GLY A 1 200 ? 14.032 -11.486 -15.951 1.00 76.50 200 GLY A CA 1
ATOM 1579 C C . GLY A 1 200 ? 14.382 -11.086 -17.378 1.00 76.50 200 GLY A C 1
ATOM 1580 O O . GLY A 1 200 ? 13.784 -10.192 -17.982 1.00 76.50 200 GLY A O 1
ATOM 1581 N N . LEU A 1 201 ? 15.377 -11.799 -17.894 1.00 73.12 201 LEU A N 1
ATOM 1582 C CA . LEU A 1 201 ? 15.847 -11.755 -19.268 1.00 73.12 201 LEU A CA 1
ATOM 1583 C C . LEU A 1 201 ? 15.492 -13.089 -19.927 1.00 73.12 201 LEU A C 1
ATOM 1585 O O . LEU 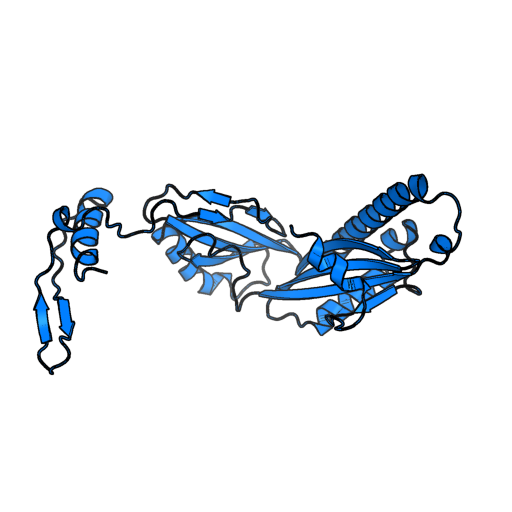A 1 201 ? 15.838 -14.154 -19.409 1.00 73.12 201 LEU A O 1
ATOM 1589 N N . GLU A 1 202 ? 14.841 -13.034 -21.083 1.00 68.81 202 GLU A N 1
ATOM 1590 C CA . GLU A 1 202 ? 14.593 -14.203 -21.918 1.00 68.81 202 GLU A CA 1
ATOM 1591 C C . GLU A 1 202 ? 15.037 -13.923 -23.352 1.00 68.81 202 GLU A C 1
ATOM 1593 O O . GLU A 1 202 ? 14.513 -13.034 -24.023 1.00 68.81 202 GLU A O 1
ATOM 1598 N N . ARG A 1 203 ? 16.018 -14.704 -23.824 1.00 71.12 203 ARG A N 1
ATOM 1599 C CA . ARG A 1 203 ? 16.710 -14.502 -25.106 1.00 71.12 203 ARG A CA 1
ATOM 1600 C C . ARG A 1 203 ? 17.266 -13.078 -25.219 1.00 71.12 203 ARG A C 1
ATOM 1602 O O . ARG A 1 203 ? 18.350 -12.812 -24.716 1.00 71.12 203 ARG A O 1
ATOM 1609 N N . ILE A 1 204 ? 16.505 -12.187 -25.851 1.00 73.75 204 ILE A N 1
ATOM 1610 C CA . ILE A 1 204 ? 16.870 -10.799 -26.144 1.00 73.75 204 ILE A CA 1
ATOM 1611 C C . ILE A 1 204 ? 15.905 -9.768 -25.543 1.00 73.75 204 ILE A C 1
ATOM 1613 O O . ILE A 1 204 ? 16.046 -8.576 -25.808 1.00 73.75 204 ILE A O 1
ATOM 1617 N N . ALA A 1 205 ? 14.921 -10.212 -24.758 1.00 78.62 205 ALA A N 1
ATOM 1618 C CA . ALA A 1 205 ? 13.904 -9.356 -24.167 1.00 78.62 205 ALA A CA 1
ATOM 1619 C C . ALA A 1 205 ? 14.041 -9.325 -22.642 1.00 78.62 205 ALA A C 1
ATOM 1621 O O . ALA A 1 205 ? 14.052 -10.360 -21.971 1.00 78.62 205 ALA A O 1
ATOM 1622 N N . VAL A 1 206 ? 14.131 -8.117 -22.098 1.00 84.06 206 VAL A N 1
ATOM 1623 C CA . VAL A 1 206 ? 14.081 -7.829 -20.667 1.00 84.06 206 VAL A CA 1
ATOM 1624 C C . VAL A 1 206 ? 12.664 -7.415 -20.315 1.00 84.06 206 VAL A C 1
ATOM 1626 O O . VAL A 1 206 ? 12.101 -6.544 -20.971 1.00 84.06 206 VAL A O 1
ATOM 1629 N N . THR A 1 207 ? 12.097 -8.012 -19.270 1.00 86.44 207 THR A N 1
ATOM 1630 C CA . THR A 1 207 ? 10.754 -7.657 -18.796 1.00 86.44 207 THR A CA 1
ATOM 1631 C C . THR A 1 207 ? 10.832 -6.933 -17.459 1.00 86.44 207 THR A C 1
ATOM 1633 O O . THR A 1 207 ? 11.520 -7.381 -16.537 1.00 86.44 207 THR A O 1
ATOM 1636 N N . PHE A 1 208 ? 10.084 -5.841 -17.346 1.00 90.81 208 PHE A N 1
ATOM 1637 C CA . PHE A 1 208 ? 9.843 -5.123 -16.101 1.00 90.81 208 PHE A CA 1
ATOM 1638 C C . PHE A 1 208 ? 8.351 -5.124 -15.779 1.00 90.81 208 PHE A C 1
ATOM 1640 O O . PHE A 1 208 ? 7.525 -4.954 -16.676 1.00 90.81 208 PHE A O 1
ATOM 1647 N N . THR A 1 209 ? 8.012 -5.268 -14.501 1.00 91.94 209 THR A N 1
ATOM 1648 C CA . THR A 1 209 ? 6.652 -5.041 -14.001 1.00 91.94 209 THR A CA 1
ATOM 1649 C C . THR A 1 209 ? 6.594 -3.677 -13.333 1.00 91.94 209 THR A C 1
ATOM 1651 O O . THR A 1 209 ? 7.406 -3.378 -12.459 1.00 91.94 209 THR A O 1
ATOM 1654 N N . VAL A 1 210 ? 5.635 -2.855 -13.744 1.00 93.06 210 VAL A N 1
ATOM 1655 C CA . VAL A 1 210 ? 5.360 -1.537 -13.174 1.00 93.06 210 VAL A CA 1
ATOM 1656 C C . VAL A 1 210 ? 4.069 -1.637 -12.374 1.00 93.06 210 VAL A C 1
ATOM 1658 O O . VAL A 1 210 ? 2.989 -1.793 -12.942 1.00 93.06 210 VAL A O 1
ATOM 1661 N N . TYR A 1 211 ? 4.182 -1.537 -11.055 1.00 91.38 211 TYR A N 1
ATOM 1662 C CA . TYR A 1 211 ? 3.040 -1.404 -10.157 1.00 91.38 211 TYR A CA 1
ATOM 1663 C C . TYR A 1 211 ? 2.768 0.080 -9.958 1.00 91.38 211 TYR A C 1
ATOM 1665 O O . TYR A 1 211 ? 3.663 0.822 -9.549 1.00 91.38 211 TYR A O 1
ATOM 1673 N N . ALA A 1 212 ? 1.548 0.512 -10.253 1.00 91.44 212 ALA A N 1
ATOM 1674 C CA . ALA A 1 212 ? 1.134 1.900 -10.141 1.00 91.44 212 ALA A CA 1
ATOM 1675 C C . ALA A 1 212 ? -0.101 2.002 -9.248 1.00 91.44 212 ALA A C 1
ATOM 1677 O O . ALA A 1 212 ? -1.139 1.434 -9.572 1.00 91.44 212 ALA A O 1
ATOM 1678 N N . THR A 1 213 ? -0.009 2.767 -8.167 1.00 89.75 213 THR A N 1
ATOM 1679 C CA . THR A 1 213 ? -1.164 3.166 -7.360 1.00 89.75 213 THR A CA 1
ATOM 1680 C C . THR A 1 213 ? -1.421 4.649 -7.589 1.00 89.75 213 THR A C 1
ATOM 1682 O O . THR A 1 213 ? -0.520 5.474 -7.444 1.00 89.75 213 THR A O 1
ATOM 1685 N N . ALA A 1 214 ? -2.646 5.006 -7.956 1.00 88.75 214 ALA A N 1
ATOM 1686 C CA . ALA A 1 214 ? -3.044 6.379 -8.247 1.00 88.75 214 ALA A CA 1
ATOM 1687 C C . ALA A 1 214 ? -4.370 6.721 -7.561 1.00 88.75 214 ALA A C 1
ATOM 1689 O O . ALA A 1 214 ? -5.097 5.828 -7.131 1.00 88.75 214 ALA A O 1
ATOM 1690 N N . LEU A 1 215 ? -4.693 8.013 -7.450 1.00 86.12 215 LEU A N 1
ATOM 1691 C CA . LEU A 1 215 ? -6.003 8.448 -6.956 1.00 86.12 215 LEU A CA 1
ATOM 1692 C C . LEU A 1 215 ? -7.119 7.894 -7.846 1.00 86.12 215 LEU A C 1
ATOM 1694 O O . LEU A 1 215 ? -6.934 7.757 -9.054 1.00 86.12 215 LEU A O 1
ATOM 1698 N N . ALA A 1 216 ? -8.286 7.629 -7.258 1.00 85.19 216 ALA A N 1
ATOM 1699 C CA . ALA A 1 216 ? -9.416 7.014 -7.958 1.00 85.19 216 ALA A CA 1
ATOM 1700 C C . ALA A 1 216 ? -9.889 7.793 -9.206 1.00 85.19 216 ALA A C 1
ATOM 1702 O O . ALA A 1 216 ? -10.465 7.202 -10.115 1.00 85.19 216 ALA A O 1
ATOM 1703 N N . GLU A 1 217 ? -9.620 9.102 -9.267 1.00 85.44 217 GLU A N 1
ATOM 1704 C CA . GLU A 1 217 ? -9.932 9.970 -10.412 1.00 85.44 217 GLU A CA 1
ATOM 1705 C C . GLU A 1 217 ? -9.009 9.770 -11.628 1.00 85.44 217 GLU A C 1
ATOM 1707 O O . GLU A 1 217 ? -9.346 10.200 -12.730 1.00 85.44 217 GLU A O 1
ATOM 1712 N N . ILE A 1 218 ? -7.843 9.142 -11.447 1.00 87.69 218 ILE A N 1
ATOM 1713 C CA . ILE A 1 218 ? -6.872 8.917 -12.520 1.00 87.69 218 ILE A CA 1
ATOM 1714 C C . ILE A 1 218 ? -7.209 7.596 -13.218 1.00 87.69 218 ILE A C 1
ATOM 1716 O O . ILE A 1 218 ? -7.218 6.532 -12.593 1.00 87.69 218 ILE A O 1
ATOM 1720 N N . SER A 1 219 ? -7.461 7.662 -14.529 1.00 90.81 219 SER A N 1
ATOM 1721 C CA . SER A 1 219 ? -7.788 6.479 -15.332 1.00 90.81 219 SER A CA 1
ATOM 1722 C C . SER A 1 219 ? -6.549 5.648 -15.685 1.00 90.81 219 SER A C 1
ATOM 1724 O O . SER A 1 219 ? -5.415 6.145 -15.711 1.00 90.81 219 SER A O 1
ATOM 1726 N N . LYS A 1 220 ? -6.774 4.369 -16.013 1.00 91.25 220 LYS A N 1
ATOM 1727 C CA . LYS A 1 220 ? -5.724 3.448 -16.469 1.00 91.25 220 LYS A CA 1
ATOM 1728 C C . LYS A 1 220 ? -5.043 3.965 -17.739 1.00 91.25 220 LYS A C 1
ATOM 1730 O O . LYS A 1 220 ? -3.821 3.934 -17.835 1.00 91.25 220 LYS A O 1
ATOM 1735 N N . GLU A 1 221 ? -5.825 4.477 -18.685 1.00 92.00 221 GLU A N 1
ATOM 1736 C CA . GLU A 1 221 ? -5.361 5.010 -19.971 1.00 92.00 221 GLU A CA 1
ATOM 1737 C C . GLU A 1 221 ? -4.487 6.249 -19.771 1.00 92.00 221 GLU A C 1
ATOM 1739 O O . GLU A 1 221 ? -3.456 6.400 -20.429 1.00 92.00 221 GLU A O 1
ATOM 1744 N N . GLN A 1 222 ? -4.863 7.123 -18.831 1.00 92.38 222 GLN A N 1
ATOM 1745 C CA . GLN A 1 222 ? -4.066 8.297 -18.493 1.00 92.38 222 GLN A CA 1
ATOM 1746 C C . GLN A 1 222 ? -2.704 7.896 -17.913 1.00 92.38 222 GLN A C 1
ATOM 1748 O O . GLN A 1 222 ? -1.681 8.448 -18.319 1.00 92.38 222 GLN A O 1
ATOM 1753 N N . LEU A 1 223 ? -2.668 6.920 -16.999 1.00 93.06 223 LEU A N 1
ATOM 1754 C CA . LEU A 1 223 ? -1.408 6.386 -16.471 1.00 93.06 223 LEU A CA 1
ATOM 1755 C C . LEU A 1 223 ? -0.568 5.729 -17.561 1.00 93.06 223 LEU A C 1
ATOM 1757 O O . LEU A 1 223 ? 0.624 6.012 -17.649 1.00 93.06 223 LEU A O 1
ATOM 1761 N N . TRP A 1 224 ? -1.184 4.900 -18.405 1.00 93.44 224 TRP A N 1
ATOM 1762 C CA . TRP A 1 224 ? -0.507 4.237 -19.516 1.00 93.44 224 TRP A CA 1
ATOM 1763 C C . TRP A 1 224 ? 0.176 5.258 -20.430 1.00 93.44 224 TRP A C 1
ATOM 1765 O O . TRP A 1 224 ? 1.364 5.128 -20.723 1.00 93.44 224 TRP A O 1
ATOM 1775 N N . LYS A 1 225 ? -0.541 6.325 -20.812 1.00 93.44 225 LYS A N 1
ATOM 1776 C CA . LYS A 1 225 ? -0.007 7.396 -21.662 1.00 93.44 225 LYS A CA 1
ATOM 1777 C C . LYS A 1 225 ? 1.166 8.114 -20.998 1.00 93.44 225 LYS A C 1
ATOM 1779 O O . LYS A 1 225 ? 2.199 8.290 -21.638 1.00 93.44 225 LYS A O 1
ATOM 1784 N N . ASN A 1 226 ? 1.043 8.466 -19.719 1.00 93.75 226 ASN A N 1
ATOM 1785 C CA . ASN A 1 226 ? 2.118 9.142 -18.992 1.00 93.75 226 ASN A CA 1
ATOM 1786 C C . ASN A 1 226 ? 3.366 8.250 -18.860 1.00 93.75 226 ASN A C 1
ATOM 1788 O O . ASN A 1 226 ? 4.486 8.728 -19.050 1.00 93.75 226 ASN A O 1
ATOM 1792 N N . ILE A 1 227 ? 3.189 6.952 -18.578 1.00 94.81 227 ILE A N 1
ATOM 1793 C CA . ILE A 1 227 ? 4.288 5.976 -18.528 1.00 94.81 227 ILE A CA 1
ATOM 1794 C C . ILE A 1 227 ? 4.969 5.905 -19.896 1.00 94.81 227 ILE A C 1
ATOM 1796 O O . ILE A 1 227 ? 6.189 6.040 -19.984 1.00 94.81 227 ILE A O 1
ATOM 1800 N N . TYR A 1 228 ? 4.189 5.737 -20.964 1.00 93.25 228 TYR A N 1
ATOM 1801 C CA . TYR A 1 228 ? 4.693 5.638 -22.331 1.00 93.25 228 TYR A CA 1
ATOM 1802 C C . TYR A 1 228 ? 5.482 6.888 -22.754 1.00 93.25 228 TYR A C 1
ATOM 1804 O O . TYR A 1 228 ? 6.615 6.788 -23.228 1.00 93.25 228 TYR A O 1
ATOM 1812 N N . GLU A 1 229 ? 4.929 8.079 -22.521 1.00 94.00 229 GLU A N 1
ATOM 1813 C CA . GLU A 1 229 ? 5.597 9.354 -22.798 1.00 94.00 229 GLU A CA 1
ATOM 1814 C C . GLU A 1 229 ? 6.890 9.513 -21.986 1.00 94.00 229 GLU A C 1
ATOM 1816 O O . GLU A 1 229 ? 7.918 9.915 -22.539 1.00 94.00 229 GLU A O 1
ATOM 1821 N N . THR A 1 230 ? 6.884 9.134 -20.704 1.00 94.75 230 THR A N 1
ATOM 1822 C CA . THR A 1 230 ? 8.082 9.174 -19.849 1.00 94.75 230 THR A CA 1
ATOM 1823 C C . THR A 1 230 ? 9.179 8.249 -20.380 1.00 94.75 230 THR A C 1
ATOM 1825 O O . THR A 1 230 ? 10.328 8.670 -20.536 1.00 94.75 230 THR A O 1
ATOM 1828 N N . LEU A 1 231 ? 8.830 7.007 -20.732 1.00 93.25 231 LEU A N 1
ATOM 1829 C CA . LEU A 1 231 ? 9.768 6.040 -21.311 1.00 93.25 231 LEU A CA 1
ATOM 1830 C C . LEU A 1 231 ? 10.375 6.545 -22.629 1.00 93.25 231 LEU A C 1
ATOM 1832 O O . LEU A 1 231 ? 11.565 6.347 -22.877 1.00 93.25 231 LEU A O 1
ATOM 1836 N N . ASN A 1 232 ? 9.581 7.236 -23.451 1.00 91.06 232 ASN A N 1
ATOM 1837 C CA . ASN A 1 232 ? 10.023 7.772 -24.737 1.00 91.06 232 ASN A CA 1
ATOM 1838 C C . ASN A 1 232 ? 10.916 9.010 -24.608 1.00 91.06 232 ASN A C 1
ATOM 1840 O O . ASN A 1 232 ? 11.812 9.224 -25.430 1.00 91.06 232 ASN A O 1
ATOM 1844 N N . THR A 1 233 ? 10.685 9.845 -23.597 1.00 93.19 233 THR A N 1
ATOM 1845 C CA . THR A 1 233 ? 11.326 11.163 -23.476 1.00 93.19 233 THR A CA 1
ATOM 1846 C C . THR A 1 233 ? 12.481 11.202 -22.478 1.00 93.19 233 THR A C 1
ATOM 1848 O O . THR A 1 233 ? 13.314 12.103 -22.585 1.00 93.19 233 THR A O 1
ATOM 1851 N N . SER A 1 234 ? 12.617 10.219 -21.583 1.00 94.56 234 SER A N 1
ATOM 1852 C CA . SER A 1 234 ? 13.648 10.232 -20.539 1.00 94.56 234 SER A CA 1
ATOM 1853 C C . SER A 1 234 ? 15.078 10.132 -21.084 1.00 94.56 234 SER A C 1
ATOM 1855 O O . SER A 1 234 ? 15.493 9.131 -21.676 1.00 94.56 234 SER A O 1
ATOM 1857 N N . GLN A 1 235 ? 15.886 11.162 -20.813 1.00 93.38 235 GLN A N 1
ATOM 1858 C CA . GLN A 1 235 ? 17.313 11.147 -21.135 1.00 93.38 235 GLN A CA 1
ATOM 1859 C C . GLN A 1 235 ? 18.105 10.206 -20.217 1.00 93.38 235 GLN A C 1
ATOM 1861 O O . GLN A 1 235 ? 19.073 9.593 -20.662 1.00 93.38 235 GLN A O 1
ATOM 1866 N N . ARG A 1 236 ? 17.686 10.047 -18.955 1.00 93.44 236 ARG A N 1
ATOM 1867 C CA . ARG A 1 236 ? 18.321 9.129 -17.998 1.00 93.44 236 ARG A CA 1
ATOM 1868 C C . ARG A 1 236 ? 18.272 7.694 -18.511 1.00 93.44 236 ARG A C 1
ATOM 1870 O O . ARG A 1 236 ? 19.293 7.012 -18.515 1.00 93.44 236 ARG A O 1
ATOM 1877 N N . LEU A 1 237 ? 17.106 7.267 -18.992 1.00 91.44 237 LEU A N 1
ATOM 1878 C CA . LEU A 1 237 ? 16.933 5.943 -19.584 1.00 91.44 237 LEU A CA 1
ATOM 1879 C C . LEU A 1 237 ? 17.795 5.785 -20.846 1.00 91.44 237 LEU A C 1
ATOM 1881 O O . LEU A 1 237 ? 18.511 4.791 -20.975 1.00 91.44 237 LEU A O 1
ATOM 1885 N N . ARG A 1 238 ? 17.834 6.798 -21.723 1.00 89.56 238 ARG A N 1
ATOM 1886 C CA . ARG A 1 238 ? 18.712 6.785 -22.907 1.00 89.56 238 ARG A CA 1
ATOM 1887 C C . ARG A 1 238 ? 20.194 6.646 -22.555 1.00 89.56 238 ARG A C 1
ATOM 1889 O O . ARG A 1 238 ? 20.890 5.869 -23.202 1.00 89.56 238 ARG A O 1
ATOM 1896 N N . ASN A 1 239 ? 20.664 7.329 -21.512 1.00 89.00 239 ASN A N 1
ATOM 1897 C CA . ASN A 1 239 ? 22.050 7.230 -21.039 1.00 89.00 239 ASN A CA 1
ATOM 1898 C C . ASN A 1 239 ? 22.392 5.826 -20.505 1.00 89.00 239 ASN A C 1
ATOM 1900 O O . ASN A 1 239 ? 23.543 5.408 -20.577 1.00 89.00 239 ASN A O 1
ATOM 1904 N N . LEU A 1 240 ? 21.396 5.076 -20.020 1.00 87.25 240 LEU A N 1
ATOM 1905 C CA . LEU A 1 240 ? 21.528 3.664 -19.631 1.00 87.25 240 LEU A CA 1
ATOM 1906 C C . LEU A 1 240 ? 21.387 2.697 -20.822 1.00 87.25 240 LEU A C 1
ATOM 1908 O O . LEU A 1 240 ? 21.378 1.477 -20.650 1.00 87.25 240 LEU A O 1
ATOM 1912 N N . GLY A 1 241 ? 21.276 3.226 -22.042 1.00 83.19 241 GLY A N 1
ATOM 1913 C CA . GLY A 1 241 ? 21.119 2.443 -23.259 1.00 83.19 241 GLY A CA 1
ATOM 1914 C C . GLY A 1 241 ? 19.724 1.848 -23.431 1.00 83.19 241 GLY A C 1
ATOM 1915 O O . GLY A 1 241 ? 19.596 0.869 -24.163 1.00 83.19 241 GLY A O 1
ATOM 1916 N N . PHE A 1 242 ? 18.701 2.397 -22.767 1.00 84.38 242 PHE A N 1
ATOM 1917 C CA . PHE A 1 242 ? 17.294 2.075 -23.011 1.00 84.38 242 PHE A CA 1
ATOM 1918 C C . PHE A 1 242 ? 16.790 2.877 -24.217 1.00 84.38 242 PHE A C 1
ATOM 1920 O O . PHE A 1 242 ? 16.806 4.110 -24.205 1.00 84.38 242 PHE A O 1
ATOM 1927 N N . GLN A 1 243 ? 16.371 2.183 -25.276 1.00 82.81 243 GLN A N 1
ATOM 1928 C CA . GLN A 1 243 ? 15.904 2.811 -26.512 1.00 82.81 243 GLN A CA 1
ATOM 1929 C C . GLN A 1 243 ? 14.391 2.635 -26.696 1.00 82.81 243 GLN A C 1
ATOM 1931 O O . GLN A 1 243 ? 13.943 1.499 -26.834 1.00 82.81 243 GLN A O 1
ATOM 1936 N N . PRO A 1 244 ? 13.619 3.734 -26.800 1.00 78.12 244 PRO A N 1
ATOM 1937 C CA . PRO A 1 244 ? 12.160 3.697 -26.943 1.00 78.12 244 PRO A CA 1
ATOM 1938 C C . PRO A 1 244 ? 11.640 2.807 -28.075 1.00 78.12 244 PRO A C 1
ATOM 1940 O O . PRO A 1 244 ? 10.662 2.088 -27.913 1.00 78.12 244 PRO A O 1
ATOM 1943 N N . ARG A 1 245 ? 12.334 2.818 -29.220 1.00 81.25 245 ARG A N 1
ATOM 1944 C CA . ARG A 1 245 ? 11.984 2.030 -30.413 1.00 81.25 245 ARG A CA 1
ATOM 1945 C C . ARG A 1 245 ? 11.969 0.515 -30.190 1.00 81.25 245 ARG A C 1
ATOM 1947 O O . ARG A 1 245 ? 11.380 -0.194 -30.995 1.00 81.25 245 ARG A O 1
ATOM 1954 N N . ASN A 1 246 ? 12.583 0.035 -29.110 1.00 82.38 246 ASN A N 1
ATOM 1955 C CA . ASN A 1 246 ? 12.631 -1.383 -28.780 1.00 82.38 246 ASN A CA 1
ATOM 1956 C C . ASN A 1 246 ? 11.790 -1.726 -27.539 1.00 82.38 246 ASN A C 1
ATOM 1958 O O . ASN A 1 246 ? 12.025 -2.755 -26.899 1.00 82.38 246 ASN A O 1
ATOM 1962 N N . THR A 1 247 ? 10.854 -0.852 -27.172 1.00 85.06 247 THR A N 1
ATOM 1963 C CA . THR A 1 247 ? 10.043 -0.977 -25.964 1.00 85.06 247 THR A CA 1
ATOM 1964 C C . THR A 1 247 ? 8.580 -1.225 -26.315 1.00 85.06 247 THR A C 1
ATOM 1966 O O . THR A 1 247 ? 7.970 -0.460 -27.057 1.00 85.06 247 THR A O 1
ATOM 1969 N N . GLU A 1 248 ? 7.995 -2.262 -25.723 1.00 87.81 248 GLU A N 1
ATOM 1970 C CA . GLU A 1 248 ? 6.561 -2.560 -25.751 1.00 87.81 248 GLU A CA 1
ATOM 1971 C C . GLU A 1 248 ? 5.989 -2.340 -24.339 1.00 87.81 248 GLU A C 1
ATOM 1973 O O . GLU A 1 248 ? 6.524 -2.870 -23.363 1.00 87.81 248 GLU A O 1
ATOM 1978 N N . LEU A 1 249 ? 4.921 -1.542 -24.218 1.00 88.56 249 LEU A N 1
ATOM 1979 C CA . LEU A 1 249 ? 4.184 -1.326 -22.967 1.00 88.56 249 LEU A CA 1
ATOM 1980 C C . LEU A 1 249 ? 2.826 -2.025 -23.067 1.00 88.56 249 LEU A C 1
ATOM 1982 O O . LEU A 1 249 ? 2.023 -1.689 -23.934 1.00 88.56 249 LEU A O 1
ATOM 1986 N N . SER A 1 250 ? 2.563 -2.964 -22.163 1.00 83.31 250 SER A N 1
ATOM 1987 C CA . SER A 1 250 ? 1.328 -3.751 -22.129 1.00 83.31 250 SER A CA 1
ATOM 1988 C C . SER A 1 250 ? 0.635 -3.639 -20.777 1.00 83.31 250 SER A C 1
ATOM 1990 O O . SER A 1 250 ? 1.276 -3.518 -19.735 1.00 83.31 250 SER A O 1
ATOM 1992 N N . ASP A 1 251 ? -0.689 -3.691 -20.796 1.00 73.38 251 ASP A N 1
ATOM 1993 C CA . ASP A 1 251 ? -1.565 -3.646 -19.630 1.00 73.38 251 ASP A CA 1
ATOM 1994 C C . ASP A 1 251 ? -2.425 -4.918 -19.477 1.00 73.38 251 ASP A C 1
ATOM 1996 O O . ASP A 1 251 ? -3.296 -4.983 -18.600 1.00 73.38 251 ASP A O 1
ATOM 2000 N N . ILE A 1 252 ? -2.181 -5.907 -20.346 1.00 64.69 252 ILE A N 1
ATOM 2001 C CA . ILE A 1 252 ? -2.824 -7.218 -20.380 1.00 64.69 252 ILE A CA 1
ATOM 2002 C C . ILE A 1 252 ? -1.919 -8.200 -19.634 1.00 64.69 252 ILE A C 1
ATOM 2004 O O . ILE A 1 252 ? -0.737 -8.345 -19.959 1.00 64.69 252 ILE A O 1
ATOM 2008 N N . THR A 1 253 ? -2.481 -8.950 -18.684 1.00 54.59 253 THR A N 1
ATOM 2009 C CA . THR A 1 253 ? -1.924 -10.242 -18.262 1.00 54.59 253 THR A CA 1
ATOM 2010 C C . THR A 1 253 ? -2.008 -11.191 -19.454 1.00 54.59 253 THR A C 1
ATOM 2012 O O . THR A 1 253 ? -2.998 -11.894 -19.630 1.00 54.59 253 THR A O 1
ATOM 2015 N N . LEU A 1 254 ? -1.014 -11.136 -20.345 1.00 43.66 254 LEU A N 1
ATOM 2016 C CA . LEU A 1 254 ? -1.007 -11.908 -21.589 1.00 43.66 254 LEU A CA 1
ATOM 2017 C C . LEU A 1 254 ? -1.136 -13.405 -21.252 1.00 43.66 254 LEU A C 1
ATOM 2019 O O . LEU A 1 254 ? -0.210 -13.947 -20.641 1.00 43.66 254 LEU A O 1
ATOM 2023 N N . PRO A 1 255 ? -2.231 -14.093 -21.639 1.00 41.66 255 PRO A N 1
ATOM 2024 C CA . PRO A 1 255 ? -2.469 -15.468 -21.197 1.00 41.66 255 PRO A CA 1
ATOM 2025 C C . PRO A 1 255 ? -1.467 -16.497 -21.745 1.00 41.66 255 PRO A C 1
ATOM 2027 O O . PRO A 1 255 ? -1.408 -17.612 -21.239 1.00 41.66 255 PRO A O 1
ATOM 2030 N N . GLU A 1 256 ? -0.648 -16.158 -22.747 1.00 39.50 256 GLU A N 1
ATOM 2031 C CA . GLU A 1 256 ? 0.152 -17.154 -23.485 1.00 39.50 256 GLU A CA 1
ATOM 2032 C C . GLU A 1 256 ? 1.582 -16.715 -23.831 1.00 39.50 256 GLU A C 1
ATOM 2034 O O . GLU A 1 256 ? 2.282 -17.378 -24.594 1.00 39.50 256 GLU A O 1
ATOM 2039 N N . ARG A 1 257 ? 2.087 -15.631 -23.234 1.00 44.09 257 ARG A N 1
ATOM 2040 C CA . ARG A 1 257 ? 3.518 -15.314 -23.318 1.00 44.09 257 ARG A CA 1
ATOM 2041 C C . ARG A 1 257 ? 4.228 -16.004 -22.144 1.00 44.09 257 ARG A C 1
ATOM 2043 O O . ARG A 1 257 ? 4.136 -15.539 -21.011 1.00 44.09 257 ARG A O 1
ATOM 2050 N N . LEU A 1 258 ? 4.945 -17.108 -22.420 1.00 45.88 258 LEU A N 1
ATOM 2051 C CA . LEU A 1 258 ? 5.810 -17.848 -21.466 1.00 45.88 258 LEU A CA 1
ATOM 2052 C C . LEU A 1 258 ? 6.632 -16.913 -20.545 1.00 45.88 258 LEU A C 1
ATOM 2054 O O . LEU A 1 258 ? 6.843 -17.219 -19.372 1.00 45.88 258 LEU A O 1
ATOM 2058 N N . TYR A 1 259 ? 6.989 -15.745 -21.081 1.00 48.78 259 TYR A N 1
ATOM 2059 C CA . TYR A 1 259 ? 7.670 -14.601 -20.478 1.00 48.78 259 TYR A CA 1
ATOM 2060 C C . TYR A 1 259 ? 7.115 -14.119 -19.115 1.00 48.78 259 TYR A C 1
ATOM 2062 O O . TYR A 1 259 ? 7.900 -13.711 -18.261 1.00 48.78 259 TYR A O 1
ATOM 2070 N N . ILE A 1 260 ? 5.796 -14.179 -18.859 1.00 49.72 260 ILE A N 1
ATOM 2071 C CA . ILE A 1 260 ? 5.185 -13.637 -17.616 1.00 49.72 260 ILE A CA 1
ATOM 2072 C C . ILE A 1 260 ? 5.152 -14.668 -16.476 1.00 49.72 260 ILE A C 1
ATOM 2074 O O . ILE A 1 260 ? 5.202 -14.294 -15.301 1.00 49.72 260 ILE A O 1
ATOM 2078 N N . LYS A 1 261 ? 5.150 -15.976 -16.784 1.00 46.03 261 LYS A N 1
ATOM 2079 C CA . LYS A 1 261 ? 5.080 -17.033 -15.753 1.00 46.03 261 LYS A CA 1
ATOM 2080 C C . LYS A 1 261 ? 6.252 -16.974 -14.765 1.00 46.03 261 LYS A C 1
ATOM 2082 O O . LYS A 1 261 ? 6.063 -17.300 -13.598 1.00 46.03 261 LYS A O 1
ATOM 2087 N N . LYS A 1 262 ? 7.426 -16.478 -15.183 1.00 48.28 262 LYS A N 1
ATOM 2088 C CA . LYS A 1 262 ? 8.575 -16.268 -14.284 1.00 48.28 262 LYS A CA 1
ATOM 2089 C C . LYS A 1 262 ? 8.381 -15.120 -13.285 1.00 48.28 262 LYS A C 1
ATOM 2091 O O . LYS A 1 262 ? 8.823 -15.278 -12.156 1.00 48.28 262 LYS A O 1
ATOM 2096 N N . CYS A 1 263 ? 7.680 -14.032 -13.634 1.00 50.62 263 CYS A N 1
ATOM 2097 C CA . CYS A 1 263 ? 7.384 -12.943 -12.681 1.00 50.62 263 CYS A CA 1
ATOM 2098 C C . CYS A 1 263 ? 6.501 -13.424 -11.514 1.00 50.62 263 CYS A C 1
ATOM 2100 O O . CYS A 1 263 ? 6.616 -12.922 -10.401 1.00 50.62 263 CYS A O 1
ATOM 2102 N N . GLN A 1 264 ? 5.590 -14.372 -11.767 1.00 46.16 264 GLN A N 1
ATOM 2103 C CA . GLN A 1 264 ? 4.661 -14.888 -10.753 1.00 46.16 264 GLN A CA 1
ATOM 2104 C C . GLN A 1 264 ? 5.267 -16.011 -9.894 1.00 46.16 264 GLN A C 1
ATOM 2106 O O . GLN A 1 264 ? 4.768 -16.271 -8.803 1.00 46.16 264 GLN A O 1
ATOM 2111 N N . GLN A 1 265 ? 6.338 -16.666 -10.359 1.00 40.41 265 GLN A N 1
ATOM 2112 C CA . GLN A 1 265 ? 6.951 -17.826 -9.698 1.00 40.41 265 GLN A CA 1
ATOM 2113 C C . GLN A 1 265 ? 8.098 -17.484 -8.733 1.00 40.41 265 GLN A C 1
ATOM 2115 O O . GLN A 1 265 ? 8.512 -18.350 -7.972 1.00 40.41 265 GLN A O 1
ATOM 2120 N N . THR A 1 266 ? 8.589 -16.241 -8.696 1.00 33.84 266 THR A N 1
ATOM 2121 C CA . THR A 1 266 ? 9.614 -15.798 -7.727 1.00 33.84 266 THR A CA 1
ATOM 2122 C C . THR A 1 266 ? 9.066 -15.448 -6.337 1.00 33.84 266 THR A C 1
ATOM 2124 O O . THR A 1 266 ? 9.826 -14.994 -5.486 1.00 33.84 266 THR A O 1
ATOM 2127 N N . LYS A 1 267 ? 7.773 -15.680 -6.075 1.00 33.91 267 LYS A N 1
ATOM 2128 C CA . LYS A 1 267 ? 7.207 -15.712 -4.717 1.00 33.91 267 LYS A CA 1
ATOM 2129 C C . LYS A 1 267 ? 7.035 -17.163 -4.252 1.00 33.91 267 LYS A C 1
ATOM 2131 O O . LYS A 1 267 ? 5.920 -17.679 -4.253 1.00 33.91 267 LYS A O 1
ATOM 2136 N N . ILE A 1 268 ? 8.140 -17.798 -3.864 1.00 28.56 268 ILE A N 1
ATOM 2137 C CA . ILE A 1 268 ? 8.170 -18.883 -2.869 1.00 28.56 268 ILE A CA 1
ATOM 2138 C C . ILE A 1 268 ? 9.260 -18.523 -1.869 1.00 28.56 268 ILE A C 1
ATOM 2140 O O . ILE A 1 268 ? 10.383 -18.227 -2.335 1.00 28.56 268 ILE A O 1
#

pLDDT: mean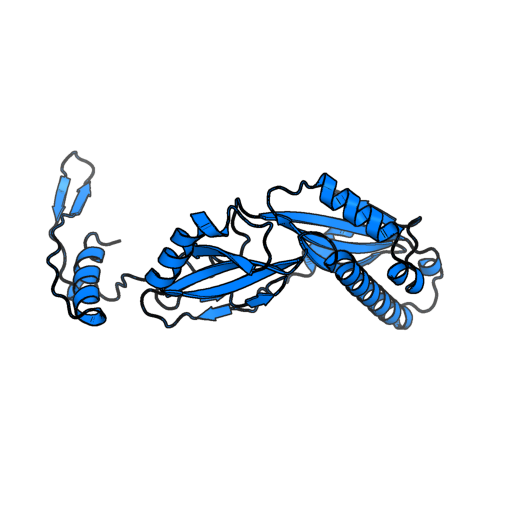 79.94, std 14.92, range [28.56, 95.62]

Secondary structure (DSSP, 8-state):
--TTSHHHHHHHHHHHHH---------EEEE-SSS-EEEEPPPPGGGGTT--SS-TT-EEE-EEESS--TT-EEE--SSSEEEEEEEEEETTEEEEEEEEEEHHHHHHHHHHHHHHGGGTTSTT-EEEEEE-STTTTSSPPBTTEEEEEEEEEEE-GGGG--S-HHHHHHHHHHHHHHHHHHHHHHHTTSSBEEEEEEEEEETTEEEEEEEEEEETTS-HHHHHHHHHHHHHH-HHHHHTT--GGGEEEE-S--TT-HHHHHHHHT--

Foldseek 3Di:
DPPQLLQLLVQVCCCPPVVDHDDDDDWDWDDPPPPDTDTDDHDHNVVVPPDHNADAQAKEAFDKALDGDPPRIDGDPDDQKKKKWKWADDDQEIIIGIDIDHPVVQVVQQVCCVVQVVPNVDHPRMHMDIGGDHHPNVDDDPPFKDKAKKKKKFFDPVLQDDDDPPVVQVVVVVLQVVLQVVLQVLCRPHRFRWHKDFQDDDRGITMIMIMTMHTPPQDPVNSQVVSLVSLQPDPSNVVSVGHSVRIDMGRDPPPPDPSCVSSVPVPD

Organism: Octopus bimaculoides (NCBI:txid37653)

Sequence (268 aa):
MMCGCHLPAVVNFMKKTYNRDVNVLGKCHIDLGNNQSKEIGILEYSQCGDYSLFQRNLQCQTCSGMMCNDSEVTSCSNIEPVCRYMISMKGVSLKFERSCSTYRTCVEAERNNTFTCNKWRTNGTSCVACCTGNLCNKNDFVGWTNSFVFYVIYTKDAFATADNQNRKFNDYRNTAENISRAMEYEFSNMKGAFKVEYCGLERIAVTFTVYATALAEISKEQLWKNIYETLNTSQRLRNLGFQPRNTELSDITLPERLYIKKCQQTKI

Radius of gyration: 26.17 Å; chains: 1; bounding box: 71×46×67 Å